Protein AF-A0A8J8JKR9-F1 (afdb_monomer)

Foldseek 3Di:
DLVVPFVFDPWDFPDWDDDPVFWIWTWTDDPFWIKIWIAGPPPRHTPDMDTFTDQVNLQVLVCVVVPQWDWPDWDDDPFWIWTWIDHPFKIWIWTAGRRRPDIDTPDMFTDPVNLLVLLLVVQCVVPVQKDWPDWDDDPFTWTWIDHQFKTWIFTAGGHPRHTPDTDMFTDPVNLVVLVQVVCCVPVVFPDKDWPDWADDPVVQWIWTWIDGDFKIKIFIAGGHPSDTPDIDIAGPDDPCRVVVVVVRVVVRD

Solvent-accessible surface area (backbone atoms only — not comparable to full-atom values): 13614 Å² total; per-residue (Å²): 114,64,61,79,76,31,82,37,47,77,70,37,85,72,49,74,47,78,44,93,91,47,31,37,39,38,36,29,41,30,85,23,23,38,36,39,39,33,25,37,66,88,80,67,46,78,76,48,73,50,54,35,49,28,68,68,42,53,52,50,57,50,40,72,76,39,75,82,47,41,79,77,45,74,47,76,64,97,71,32,32,45,36,32,34,34,51,96,55,37,36,38,33,32,41,30,35,36,49,64,79,50,76,44,80,77,43,66,28,40,28,66,73,57,47,52,52,49,47,42,54,57,41,29,76,75,25,81,69,34,41,72,77,45,78,44,83,75,91,36,32,38,34,35,36,46,32,74,49,32,35,38,38,38,33,21,40,37,64,80,58,49,80,77,46,76,54,59,30,46,29,70,68,39,46,48,54,53,50,49,49,48,40,31,73,78,70,64,40,88,74,61,40,81,77,45,78,44,78,41,79,91,80,43,31,30,25,38,34,32,40,46,94,64,35,37,39,37,34,35,29,32,31,68,77,61,45,75,76,45,75,51,76,31,48,73,69,62,94,60,18,64,59,48,42,54,54,48,51,65,74,56,96

Secondary structure (DSSP, 8-state):
--TTTSS--S-EEEEEEEETTTEEEEEEEETTEEEEEEEETTT--EEEEEEEE-HHHHHHHHHHHSTT-EEEEEEE-SSEEEEEEE-SSEEEEEEEETTS--EEEEEEEE-HHHHHHHHHHHHHHH-TT-EEEEEEESSSEEEEEE-SSEEEEEEE-TTT--EEEEEEEE-HHHHHHHHHHHHHHHH--SS-EEEEEEEETTTTEEEEEEE-SSEEEEEEEETTT--EEEEEEEESSSTTHHHHHHHHHHHT-

pLDDT: mean 93.82, std 4.29, range [71.56, 98.44]

Structure (mmCIF, N/CA/C/O backbone):
data_AF-A0A8J8JKR9-F1
#
_entry.id   AF-A0A8J8JKR9-F1
#
loop_
_atom_site.group_PDB
_atom_site.id
_atom_site.type_symbol
_atom_site.label_atom_id
_atom_site.label_alt_id
_atom_site.label_comp_id
_atom_site.label_asym_id
_atom_site.label_entity_id
_atom_site.label_seq_id
_atom_site.pdbx_PDB_ins_code
_atom_site.Cartn_x
_atom_site.Cartn_y
_atom_site.Cartn_z
_atom_site.occupancy
_atom_site.B_iso_or_equiv
_atom_site.auth_seq_id
_atom_site.auth_comp_id
_atom_site.auth_asym_id
_atom_site.auth_atom_id
_atom_site.pdbx_PDB_model_num
ATOM 1 N N . MET A 1 1 ? -30.584 -9.117 36.746 1.00 71.56 1 MET A N 1
ATOM 2 C CA . MET A 1 1 ? -31.084 -9.369 35.372 1.00 71.56 1 MET A CA 1
ATOM 3 C C . MET A 1 1 ? -30.374 -8.496 34.330 1.00 71.56 1 MET A C 1
ATOM 5 O O . MET A 1 1 ? -30.067 -9.025 33.277 1.00 71.56 1 MET A O 1
ATOM 9 N N . ILE A 1 2 ? -30.043 -7.220 34.607 1.00 77.38 2 ILE A N 1
ATOM 10 C CA . ILE A 1 2 ? -29.254 -6.365 33.685 1.00 77.38 2 ILE A CA 1
ATOM 11 C C . ILE A 1 2 ? -27.787 -6.820 33.590 1.00 77.38 2 ILE A C 1
ATOM 13 O O . ILE A 1 2 ? -27.339 -7.163 32.506 1.00 77.38 2 ILE A O 1
ATOM 17 N N . GLU A 1 3 ? -27.075 -6.951 34.711 1.00 81.56 3 GLU A N 1
ATOM 18 C CA . GLU A 1 3 ? -25.661 -7.396 34.731 1.00 81.56 3 GLU A CA 1
ATOM 19 C C . GLU A 1 3 ? -25.446 -8.821 34.178 1.00 81.56 3 GLU A C 1
ATOM 21 O O . GLU A 1 3 ? -24.341 -9.200 33.826 1.00 81.56 3 GLU A O 1
ATOM 26 N N . ALA A 1 4 ? -26.512 -9.623 34.070 1.00 83.50 4 ALA A N 1
ATOM 27 C CA . ALA A 1 4 ? -26.452 -10.953 33.458 1.00 83.50 4 ALA A CA 1
ATOM 28 C C . ALA A 1 4 ? -26.510 -10.915 31.918 1.00 83.50 4 ALA A C 1
ATOM 30 O O . ALA A 1 4 ? -26.176 -11.899 31.270 1.00 83.50 4 ALA A O 1
ATOM 31 N N . ASN A 1 5 ? -26.981 -9.806 31.339 1.00 84.62 5 ASN A N 1
ATOM 32 C CA . ASN A 1 5 ? -27.241 -9.659 29.903 1.00 84.62 5 ASN A CA 1
ATOM 33 C C . ASN A 1 5 ? -26.358 -8.600 29.229 1.00 84.62 5 ASN A C 1
ATOM 35 O O . ASN A 1 5 ? -26.401 -8.466 28.005 1.00 84.62 5 ASN A O 1
ATOM 39 N N . PHE A 1 6 ? -25.608 -7.828 30.015 1.00 89.00 6 PHE A N 1
ATOM 40 C CA . PHE A 1 6 ? -24.761 -6.734 29.554 1.00 89.00 6 PHE A CA 1
ATOM 41 C C . PHE A 1 6 ? -23.431 -6.768 30.308 1.00 89.00 6 PHE A C 1
ATOM 43 O O . PHE A 1 6 ? -23.431 -7.110 31.491 1.00 89.00 6 PHE A O 1
ATOM 50 N N . PRO A 1 7 ? -22.310 -6.388 29.672 1.00 88.19 7 PRO A N 1
ATOM 51 C CA . PRO A 1 7 ? -20.978 -6.450 30.267 1.00 88.19 7 PRO A CA 1
ATOM 52 C C . PRO A 1 7 ? -20.720 -5.264 31.214 1.00 88.19 7 PRO A C 1
ATOM 54 O O . PRO A 1 7 ? -19.710 -4.578 31.095 1.00 88.19 7 PRO A O 1
ATOM 57 N N . VAL A 1 8 ? -21.645 -5.027 32.146 1.00 89.75 8 VAL A N 1
ATOM 58 C CA . VAL 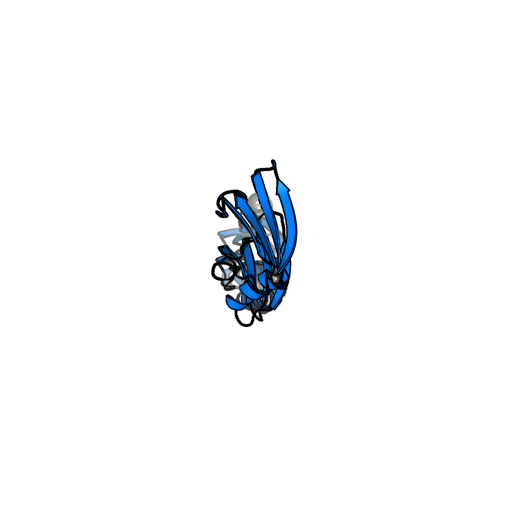A 1 8 ? -21.563 -4.032 33.221 1.00 89.75 8 VAL A CA 1
ATOM 59 C C . VAL A 1 8 ? -21.601 -4.742 34.572 1.00 89.75 8 VAL A C 1
ATOM 61 O O . VAL A 1 8 ? -22.303 -5.741 34.725 1.00 89.75 8 VAL A O 1
ATOM 64 N N . SER A 1 9 ? -20.861 -4.225 35.550 1.00 89.19 9 SER A N 1
ATOM 65 C CA . SER A 1 9 ? -20.751 -4.822 36.882 1.00 89.19 9 SER A CA 1
ATOM 66 C C . SER A 1 9 ? -20.814 -3.779 37.998 1.00 89.19 9 SER A C 1
ATOM 68 O O . SER A 1 9 ? -20.532 -2.592 37.786 1.00 89.19 9 SER A O 1
ATOM 70 N N . GLU A 1 10 ? -21.185 -4.252 39.190 1.00 90.06 10 GLU A N 1
ATOM 71 C CA . GLU A 1 10 ? -21.267 -3.472 40.428 1.00 90.06 10 GLU A CA 1
ATOM 72 C C . GLU A 1 10 ? -22.245 -2.291 40.312 1.00 90.06 10 GLU A C 1
ATOM 74 O O . GLU A 1 10 ? -22.005 -1.200 40.834 1.00 90.06 10 GLU A O 1
ATOM 79 N N . LEU A 1 11 ? -23.363 -2.495 39.605 1.00 90.50 11 LEU A N 1
ATOM 80 C CA . LEU A 1 11 ? -24.387 -1.471 39.439 1.00 90.50 11 LEU A CA 1
ATOM 81 C C . LEU A 1 11 ? -25.059 -1.159 40.780 1.00 90.50 11 LEU A C 1
ATOM 83 O O . LEU A 1 11 ? -25.748 -1.987 41.375 1.00 90.50 11 LEU A O 1
ATOM 87 N N . SER A 1 12 ? -24.919 0.087 41.219 1.00 91.62 12 SER A N 1
ATOM 88 C CA . SER A 1 12 ? -25.577 0.622 42.409 1.00 91.62 12 SER A CA 1
ATOM 89 C C . SER A 1 12 ? -26.505 1.771 42.033 1.00 91.62 12 SER A C 1
ATOM 91 O O . SER A 1 12 ? -26.270 2.484 41.056 1.00 91.62 12 SER A O 1
ATOM 93 N N . MET A 1 13 ? -27.596 1.943 42.781 1.00 91.88 13 MET A N 1
ATOM 94 C CA . MET A 1 13 ? -28.517 3.051 42.540 1.00 91.88 13 MET A CA 1
ATOM 95 C C . MET A 1 13 ? -27.821 4.377 42.839 1.00 91.88 13 MET A C 1
ATOM 97 O O . MET A 1 13 ? -27.451 4.644 43.980 1.00 91.88 13 MET A O 1
ATOM 101 N N . HIS A 1 14 ? -27.683 5.205 41.810 1.00 92.56 14 HIS A N 1
ATOM 102 C CA . HIS A 1 14 ? -27.086 6.529 41.909 1.00 92.56 14 HIS A CA 1
ATOM 103 C C . HIS A 1 14 ? -28.157 7.603 42.098 1.00 92.56 14 HIS A C 1
ATOM 105 O O . HIS A 1 14 ? -28.036 8.474 42.958 1.00 92.56 14 HIS A O 1
ATOM 111 N N . SER A 1 15 ? -29.234 7.521 41.315 1.00 93.06 15 SER A N 1
ATOM 112 C CA . SER A 1 15 ? -30.337 8.475 41.373 1.00 93.06 15 SER A CA 1
ATOM 113 C C . SER A 1 15 ? -31.668 7.804 41.029 1.00 93.06 15 SER A C 1
ATOM 115 O O . SER A 1 15 ? -31.719 6.733 40.417 1.00 93.06 15 SER A O 1
ATOM 117 N N . TYR A 1 16 ? -32.769 8.433 41.434 1.00 92.44 16 TYR A N 1
ATOM 118 C CA . TYR A 1 16 ? -34.104 8.061 40.986 1.00 92.44 16 TYR A CA 1
ATOM 119 C C . TYR A 1 16 ? -34.980 9.304 40.847 1.00 92.44 16 TYR A C 1
ATOM 121 O O . TYR A 1 16 ? -34.790 10.305 41.541 1.00 92.44 16 TYR A O 1
ATOM 129 N N . ARG A 1 17 ? -35.968 9.241 39.953 1.00 93.50 17 ARG A N 1
ATOM 130 C CA . ARG A 1 17 ? -36.985 10.285 39.803 1.00 93.50 17 ARG A CA 1
ATOM 131 C C . ARG A 1 17 ? -38.333 9.702 39.410 1.00 93.50 17 ARG A C 1
ATOM 133 O O . ARG A 1 17 ? -38.407 8.752 38.629 1.00 93.50 17 ARG A O 1
ATOM 140 N N . VAL A 1 18 ? -39.399 10.324 39.900 1.00 90.44 18 VAL A N 1
ATOM 141 C CA . VAL A 1 18 ? -40.764 10.032 39.455 1.00 90.44 18 VAL A CA 1
ATOM 142 C C . VAL A 1 18 ? -41.066 10.871 38.216 1.00 90.44 18 VAL A C 1
ATOM 144 O O . VAL A 1 18 ? -40.833 12.078 38.200 1.00 90.44 18 VAL A O 1
ATOM 147 N N . VAL A 1 19 ? -41.568 10.229 37.166 1.00 90.06 19 VAL A N 1
ATOM 148 C CA . VAL A 1 19 ? -41.915 10.843 35.882 1.00 90.06 19 VAL A CA 1
ATOM 149 C C . VAL A 1 19 ? -43.409 10.636 35.641 1.00 90.06 19 VAL A C 1
ATOM 151 O O . VAL A 1 19 ? -43.920 9.529 35.808 1.00 90.06 19 VAL A O 1
ATOM 154 N N . GLU A 1 20 ? -44.117 11.708 35.277 1.00 87.25 20 GLU A N 1
ATOM 155 C CA . GLU A 1 20 ? -45.562 11.688 34.970 1.00 87.25 20 GLU A CA 1
ATOM 156 C C . GLU A 1 20 ? -46.447 11.114 36.096 1.00 87.25 20 GLU A C 1
ATOM 158 O O . GLU A 1 20 ? -47.534 10.612 35.837 1.00 87.25 20 GLU A O 1
ATOM 163 N N . HIS A 1 21 ? -45.987 11.165 37.355 1.00 85.69 21 HIS A N 1
ATOM 164 C CA . HIS A 1 21 ? -46.671 10.591 38.531 1.00 85.69 21 HIS A CA 1
ATOM 165 C C . HIS A 1 21 ? -47.020 9.095 38.410 1.00 85.69 21 HIS A C 1
ATOM 167 O O . HIS A 1 21 ? -47.797 8.576 39.207 1.00 85.69 21 HIS A O 1
ATOM 173 N N . LYS A 1 22 ? -46.442 8.403 37.423 1.00 89.06 22 LYS A N 1
ATOM 174 C CA . LYS A 1 22 ? -46.751 7.008 37.098 1.00 89.06 22 LYS A CA 1
ATOM 175 C C . LYS A 1 22 ? -45.501 6.149 36.958 1.00 89.06 22 LYS A C 1
ATOM 177 O O . LYS A 1 22 ? -45.544 4.969 37.282 1.00 89.06 22 LYS A O 1
ATOM 182 N N . TYR A 1 23 ? -44.393 6.718 36.493 1.00 91.62 23 TYR A N 1
ATOM 183 C CA . TYR A 1 23 ? -43.183 5.959 36.195 1.00 91.62 23 TYR A CA 1
ATOM 184 C C . TYR A 1 23 ? -42.065 6.292 37.172 1.00 91.62 23 TYR A C 1
ATOM 186 O O . TYR A 1 23 ? -41.836 7.458 37.494 1.00 91.62 23 TYR A O 1
ATOM 194 N N . LEU A 1 24 ? -41.323 5.274 37.588 1.00 92.00 24 LEU A N 1
ATOM 195 C CA . LEU A 1 24 ? -40.078 5.430 38.322 1.00 92.00 24 LEU A CA 1
ATOM 196 C C . LEU A 1 24 ? -38.916 5.251 37.342 1.00 92.00 24 LEU A C 1
ATOM 198 O O . LEU A 1 24 ? -38.772 4.194 36.731 1.00 92.00 24 LEU A O 1
ATOM 202 N N . LYS A 1 25 ? -38.095 6.288 37.168 1.00 92.88 25 LYS A N 1
ATOM 203 C CA . LYS A 1 25 ? -36.845 6.202 36.406 1.00 92.88 25 LYS A CA 1
ATOM 204 C C . LYS A 1 25 ? -35.689 6.089 37.393 1.00 92.88 25 LYS A C 1
ATOM 206 O O . LYS A 1 25 ? -35.523 6.981 38.222 1.00 92.88 25 LYS A O 1
ATOM 211 N N . ILE A 1 26 ? -34.919 5.011 37.298 1.00 93.56 26 ILE A N 1
ATOM 212 C CA . ILE A 1 26 ? -33.772 4.721 38.162 1.00 93.56 26 ILE A CA 1
ATOM 213 C C . ILE A 1 26 ? -32.502 4.796 37.321 1.00 93.56 26 ILE A C 1
ATOM 215 O O . ILE A 1 26 ? -32.435 4.198 36.246 1.00 93.56 26 ILE A O 1
ATOM 219 N N . GLU A 1 27 ? -31.502 5.515 37.816 1.00 94.38 27 GLU A N 1
ATOM 220 C CA . GLU A 1 27 ? -30.161 5.542 37.242 1.00 94.38 27 GLU A CA 1
ATOM 221 C C . GLU A 1 27 ? -29.233 4.719 38.129 1.00 94.38 27 GLU A C 1
ATOM 223 O O . GLU A 1 27 ? -29.065 4.981 39.324 1.00 94.38 27 GLU A O 1
ATOM 228 N N . LEU A 1 28 ? -28.652 3.693 37.525 1.00 94.56 28 LEU A N 1
ATOM 229 C CA . LEU A 1 28 ? -27.682 2.800 38.124 1.00 94.56 28 LEU A CA 1
ATOM 230 C C . LEU A 1 28 ? -26.301 3.147 37.578 1.00 94.56 28 LEU A C 1
ATOM 232 O O . LEU A 1 28 ? -26.138 3.344 36.372 1.00 94.56 28 LEU A O 1
ATOM 236 N N . GLN A 1 29 ? -25.304 3.175 38.451 1.00 94.00 29 GLN A N 1
ATOM 237 C CA . GLN A 1 29 ? -23.917 3.407 38.079 1.00 94.00 29 GLN A CA 1
ATOM 238 C C . GLN A 1 29 ? -23.029 2.351 38.724 1.00 94.00 29 GLN A C 1
ATOM 240 O O . GLN A 1 29 ? -23.183 2.024 39.903 1.00 94.00 29 GLN A O 1
ATOM 245 N N . GLY A 1 30 ? -22.109 1.821 37.930 1.00 92.00 30 GLY A N 1
ATOM 246 C CA . GLY A 1 30 ? -21.092 0.876 38.354 1.00 92.00 30 GLY A CA 1
ATOM 247 C C . GLY A 1 30 ? -19.744 1.236 37.747 1.00 92.00 30 GLY A C 1
ATOM 248 O O . GLY A 1 30 ? -19.588 2.247 37.057 1.00 92.00 30 GLY A O 1
ATOM 249 N N . LYS A 1 31 ? -18.751 0.390 38.004 1.00 90.88 31 LYS A N 1
ATOM 250 C CA . LYS A 1 31 ? -17.383 0.576 37.507 1.00 90.88 31 LYS A CA 1
ATOM 251 C C . LYS A 1 31 ? -17.300 0.484 35.980 1.00 90.88 31 LYS A C 1
ATOM 253 O O . LYS A 1 31 ? -16.564 1.237 35.341 1.00 90.88 31 LYS A O 1
ATOM 258 N N . ASP A 1 32 ? -18.076 -0.427 35.405 1.00 91.38 32 ASP A N 1
ATOM 259 C CA . ASP A 1 32 ? -17.995 -0.781 33.988 1.00 91.38 32 ASP A CA 1
ATOM 260 C C . ASP A 1 32 ? -19.021 -0.049 33.123 1.00 91.38 32 ASP A C 1
ATOM 262 O O . ASP A 1 32 ? -19.062 -0.269 31.917 1.00 91.38 32 ASP A O 1
ATOM 266 N N . GLY A 1 33 ? -19.843 0.827 33.708 1.00 92.69 33 GLY A N 1
ATOM 267 C CA . GLY A 1 33 ? -20.846 1.580 32.967 1.00 92.69 33 GLY A CA 1
ATOM 268 C C . GLY A 1 33 ? -22.011 2.077 33.813 1.00 92.69 33 GLY A C 1
ATOM 269 O O . GLY A 1 33 ? -21.969 2.113 35.044 1.00 92.69 33 GLY A O 1
ATOM 270 N N . ARG A 1 34 ? -23.077 2.464 33.119 1.00 93.94 34 ARG A N 1
ATOM 271 C CA . ARG A 1 34 ? -24.335 2.943 33.687 1.00 93.94 34 ARG A CA 1
ATOM 272 C C . ARG A 1 34 ? -25.522 2.253 33.034 1.00 93.94 34 ARG A C 1
ATOM 274 O O . ARG A 1 34 ? -25.480 1.871 31.867 1.00 93.94 34 ARG A O 1
ATOM 281 N N . ALA A 1 35 ? -26.606 2.138 33.784 1.00 94.00 35 ALA A N 1
ATOM 282 C CA . ALA A 1 35 ? -27.880 1.670 33.269 1.00 94.00 35 ALA A CA 1
ATOM 283 C C . ALA A 1 35 ? -28.997 2.604 33.721 1.00 94.00 35 ALA A C 1
ATOM 285 O O . ALA A 1 35 ? -29.022 3.085 34.848 1.00 94.00 35 ALA A O 1
ATOM 286 N N . THR A 1 36 ? -29.941 2.858 32.835 1.00 93.00 36 THR A N 1
ATOM 287 C CA . THR A 1 36 ? -31.159 3.601 33.123 1.00 93.00 36 THR A CA 1
ATOM 288 C C . THR A 1 36 ? -32.329 2.652 32.975 1.00 93.00 36 THR A C 1
ATOM 290 O O . THR A 1 36 ? -32.460 2.019 31.936 1.00 93.00 36 THR A O 1
ATOM 293 N N . VAL A 1 37 ? -33.189 2.563 33.984 1.00 93.81 37 VAL A N 1
ATOM 294 C CA . VAL A 1 37 ? -34.350 1.664 33.976 1.00 93.81 37 VAL A CA 1
ATOM 295 C C . VAL A 1 37 ? -35.614 2.479 34.205 1.00 93.81 37 VAL A C 1
ATOM 297 O O . VAL A 1 37 ? -35.668 3.297 35.125 1.00 93.81 37 VAL A O 1
ATOM 300 N N . LYS A 1 38 ? -36.634 2.271 33.372 1.00 93.19 38 LYS A N 1
ATOM 301 C CA . LYS A 1 38 ? -37.972 2.844 33.536 1.00 93.19 38 LYS A CA 1
ATOM 302 C C . LYS A 1 38 ? -38.920 1.752 34.012 1.00 93.19 38 LYS A C 1
ATOM 304 O O . LYS A 1 38 ? -39.073 0.730 33.352 1.00 93.19 38 LYS A O 1
ATOM 309 N N . ILE A 1 39 ? -39.567 1.994 35.143 1.00 93.00 39 ILE A N 1
ATOM 310 C CA . ILE A 1 39 ? -40.433 1.041 35.834 1.00 93.00 39 ILE A CA 1
ATOM 311 C C . ILE A 1 39 ? -41.831 1.653 35.969 1.00 93.00 39 ILE A C 1
ATOM 313 O O . ILE A 1 39 ? -41.964 2.856 36.217 1.00 93.00 39 ILE A O 1
ATOM 317 N N . ASP A 1 40 ? -42.877 0.852 35.795 1.00 91.88 40 ASP A N 1
ATOM 318 C CA . ASP A 1 40 ? -44.249 1.238 36.122 1.00 91.88 40 ASP A CA 1
ATOM 319 C C . ASP A 1 40 ? -44.443 1.248 37.646 1.00 91.88 40 ASP A C 1
ATOM 321 O O . ASP A 1 40 ? -44.213 0.253 38.329 1.00 91.88 40 ASP A O 1
ATOM 325 N N . GLY A 1 41 ? -44.846 2.391 38.202 1.00 86.25 41 GLY A N 1
ATOM 326 C CA . GLY A 1 41 ? -44.924 2.589 39.648 1.00 86.25 41 GLY A CA 1
ATOM 327 C C . GLY A 1 41 ? -46.069 1.847 40.340 1.00 86.25 41 GLY A C 1
ATOM 328 O O . GLY A 1 41 ? -46.045 1.737 41.562 1.00 86.25 41 GLY A O 1
ATOM 329 N N . ALA A 1 42 ? -47.064 1.350 39.597 1.00 87.38 42 ALA A N 1
ATOM 330 C CA . ALA A 1 42 ? -48.195 0.616 40.164 1.00 87.38 42 ALA A CA 1
ATOM 331 C C . ALA A 1 42 ? -47.946 -0.898 40.187 1.00 87.38 42 ALA A C 1
ATOM 333 O O . ALA A 1 42 ? -48.332 -1.571 41.140 1.00 87.38 42 ALA A O 1
ATOM 334 N N . THR A 1 43 ? -47.312 -1.426 39.140 1.00 89.06 43 THR A N 1
ATOM 335 C CA . THR A 1 43 ? -47.074 -2.870 38.957 1.00 89.06 43 THR A CA 1
ATOM 336 C C . THR A 1 43 ? -45.664 -3.302 39.351 1.00 89.06 43 THR A C 1
ATOM 338 O O . THR A 1 43 ? -45.465 -4.443 39.758 1.00 89.06 43 THR A O 1
ATOM 341 N N . GLY A 1 44 ? -44.687 -2.393 39.272 1.00 85.44 44 GLY A N 1
ATOM 342 C CA . GLY A 1 44 ? -43.267 -2.715 39.403 1.00 85.44 44 GLY A CA 1
ATOM 343 C C . GLY A 1 44 ? -42.645 -3.284 38.123 1.00 85.44 44 GLY A C 1
ATOM 344 O O . GLY A 1 44 ? -41.475 -3.669 38.147 1.00 85.44 44 GLY A O 1
ATOM 345 N N . ASP A 1 45 ? -43.388 -3.321 37.013 1.00 88.81 45 ASP A N 1
ATOM 346 C CA . ASP A 1 45 ? -42.909 -3.874 35.747 1.00 88.81 45 ASP A CA 1
ATOM 347 C C . ASP A 1 45 ? -41.858 -2.966 35.094 1.00 88.81 45 ASP A C 1
ATOM 349 O O . ASP A 1 45 ? -42.010 -1.742 35.035 1.00 88.81 45 ASP A O 1
ATOM 353 N N . ILE A 1 46 ? -40.788 -3.563 34.559 1.00 89.50 46 ILE A N 1
ATOM 354 C CA . ILE A 1 46 ? -39.786 -2.843 33.763 1.00 89.50 46 ILE A CA 1
ATOM 355 C C . ILE A 1 46 ? -40.382 -2.566 32.383 1.00 89.50 46 ILE A C 1
ATOM 357 O O . ILE A 1 46 ? -40.659 -3.488 31.621 1.00 89.50 46 ILE A O 1
ATOM 361 N N . LEU A 1 47 ? -40.550 -1.287 32.062 1.00 90.31 47 LEU A N 1
ATOM 362 C CA . LEU A 1 47 ? -41.097 -0.830 30.787 1.00 90.31 47 LEU A CA 1
ATOM 363 C C . LEU A 1 47 ? -40.014 -0.639 29.730 1.00 90.31 47 LEU A C 1
ATOM 365 O O . LEU A 1 47 ? -40.256 -0.884 28.554 1.00 90.31 47 LEU A O 1
ATOM 369 N N . ASP A 1 48 ? -38.850 -0.144 30.148 1.00 89.88 48 ASP A N 1
ATOM 370 C CA . ASP A 1 48 ? -37.739 0.165 29.255 1.00 89.88 48 ASP A CA 1
ATOM 371 C C . ASP A 1 48 ? -36.420 0.180 30.034 1.00 89.88 48 ASP A C 1
ATOM 373 O O . ASP A 1 48 ? -36.399 0.442 31.244 1.00 89.88 48 ASP A O 1
ATOM 377 N N . TYR A 1 49 ? -35.313 -0.077 29.347 1.00 91.00 49 TYR A N 1
ATOM 378 C CA . TYR A 1 49 ? -33.980 0.065 29.910 1.00 91.00 49 TYR A CA 1
ATOM 379 C C . TYR A 1 49 ? -32.967 0.486 28.841 1.00 91.00 49 TYR A C 1
ATOM 381 O O . TYR A 1 49 ? -33.042 0.093 27.682 1.00 91.00 49 TYR A O 1
ATOM 389 N N . TYR A 1 50 ? -31.961 1.243 29.262 1.00 91.94 50 TYR A N 1
ATOM 390 C CA . TYR A 1 50 ? -30.831 1.655 28.439 1.00 91.94 50 TYR A CA 1
ATOM 391 C C . TYR A 1 50 ? -29.537 1.357 29.190 1.00 91.94 50 TYR A C 1
ATOM 393 O O . TYR A 1 50 ? -29.433 1.683 30.373 1.00 91.94 50 TYR A O 1
ATOM 401 N N . VAL A 1 51 ? -28.565 0.731 28.529 1.00 93.19 51 VAL A N 1
ATOM 402 C CA . VAL A 1 51 ? -27.273 0.369 29.126 1.00 93.19 51 VAL A CA 1
ATOM 403 C C . VAL A 1 51 ? -26.157 0.993 28.308 1.00 93.19 51 VAL A C 1
ATOM 405 O O . VAL A 1 51 ? -26.153 0.896 27.085 1.00 93.19 51 VAL A O 1
ATOM 408 N N . GLU A 1 52 ? -25.206 1.605 29.001 1.00 94.31 52 GLU A N 1
ATOM 409 C CA . GLU A 1 52 ? -24.002 2.173 28.413 1.00 94.31 52 GLU A CA 1
ATOM 410 C C . GLU A 1 52 ? -22.779 1.720 29.212 1.00 94.31 52 GLU A C 1
ATOM 412 O O . GLU A 1 52 ? -22.657 2.022 30.400 1.00 94.31 52 GLU A O 1
ATOM 417 N N . ILE A 1 53 ? -21.876 0.992 28.563 1.00 95.62 53 ILE A N 1
ATOM 418 C CA . ILE A 1 53 ? -20.587 0.589 29.124 1.00 95.62 53 ILE A CA 1
ATOM 419 C C . ILE A 1 53 ? -19.650 1.795 29.219 1.00 95.62 53 ILE A C 1
ATOM 421 O O . ILE A 1 53 ? -19.825 2.791 28.531 1.00 95.62 53 ILE A O 1
ATOM 425 N N . SER A 1 54 ? -18.628 1.726 30.062 1.00 94.00 54 SER A N 1
ATOM 426 C CA . SER A 1 54 ? -17.578 2.740 30.109 1.00 94.00 54 SER A CA 1
ATOM 427 C C . SER A 1 54 ? -16.592 2.571 28.947 1.00 94.00 54 SER A C 1
ATOM 429 O O . SER A 1 54 ? -16.413 1.473 28.423 1.00 94.00 54 SER A O 1
ATOM 431 N N . GLU A 1 55 ? -15.876 3.639 28.581 1.00 94.75 55 GLU A N 1
ATOM 432 C CA . GLU A 1 55 ? -14.780 3.569 27.594 1.00 94.75 55 GLU A CA 1
ATOM 433 C C . GLU A 1 55 ? -13.710 2.548 27.992 1.00 94.75 55 GLU A C 1
ATOM 435 O O . GLU A 1 55 ? -13.180 1.814 27.159 1.00 94.75 55 GLU A O 1
ATOM 440 N N . LYS A 1 56 ? -13.427 2.456 29.295 1.00 94.56 56 LYS A N 1
ATOM 441 C CA . LYS A 1 56 ? -12.509 1.455 29.828 1.00 94.56 56 LYS A CA 1
ATOM 442 C C . LYS A 1 56 ? -13.008 0.042 29.526 1.00 94.56 56 LYS A C 1
ATOM 444 O O . LYS A 1 56 ? -12.242 -0.773 29.017 1.00 94.56 56 LYS A O 1
ATOM 449 N N . ARG A 1 57 ? -14.287 -0.235 29.800 1.00 95.25 57 ARG A N 1
ATOM 450 C CA . ARG A 1 57 ? -14.883 -1.547 29.536 1.00 95.25 57 ARG A CA 1
ATOM 451 C C . ARG A 1 57 ? -14.952 -1.848 28.038 1.00 95.25 57 ARG A C 1
ATOM 453 O O . ARG A 1 57 ? -14.711 -2.983 27.646 1.00 95.25 57 ARG A O 1
ATOM 460 N N . ALA A 1 58 ? -15.201 -0.838 27.203 1.00 95.50 58 ALA A N 1
ATOM 461 C CA . ALA A 1 58 ? -15.136 -0.967 25.749 1.00 95.50 58 ALA A CA 1
ATOM 462 C C . ALA A 1 58 ? -13.755 -1.453 25.280 1.00 95.50 58 ALA A C 1
ATOM 464 O O . ALA A 1 58 ? -13.664 -2.403 24.505 1.00 95.50 58 ALA A O 1
ATOM 465 N N . GLY A 1 59 ? -12.679 -0.855 25.802 1.00 95.81 59 GLY A N 1
ATOM 466 C CA . GLY A 1 59 ? -11.312 -1.299 25.526 1.00 95.81 59 GLY A CA 1
ATOM 467 C C . GLY A 1 59 ? -11.043 -2.732 25.994 1.00 95.81 59 GLY A C 1
ATOM 468 O O . GLY A 1 59 ? -10.466 -3.521 25.251 1.00 95.81 59 GLY A O 1
ATOM 469 N N . GLU A 1 60 ? -11.498 -3.098 27.195 1.00 95.25 60 GLU A N 1
ATOM 470 C CA . GLU A 1 60 ? -11.350 -4.462 27.725 1.00 95.25 60 GLU A CA 1
ATOM 471 C C . GLU A 1 60 ? -12.043 -5.509 26.841 1.00 95.25 60 GLU A C 1
ATOM 473 O O . GLU A 1 60 ? -11.416 -6.503 26.484 1.00 95.25 60 GLU A O 1
ATOM 478 N N . LEU A 1 61 ? -13.286 -5.262 26.413 1.00 95.38 61 LEU A N 1
ATOM 479 C CA . LEU A 1 61 ? -14.029 -6.160 25.517 1.00 95.38 61 LEU A CA 1
ATOM 480 C C . LEU A 1 61 ? -13.321 -6.362 24.170 1.00 95.38 61 LEU A C 1
ATOM 482 O O . LEU A 1 61 ? -13.337 -7.457 23.607 1.00 95.38 61 LEU A O 1
ATOM 486 N N . VAL A 1 62 ? -12.666 -5.321 23.650 1.00 95.75 62 VAL A N 1
ATOM 487 C CA . VAL A 1 62 ? -11.854 -5.445 22.435 1.00 95.75 62 VAL A CA 1
ATOM 488 C C . VAL A 1 62 ? -10.617 -6.303 22.698 1.00 95.75 62 VAL A C 1
ATOM 490 O O . VAL A 1 62 ? -10.339 -7.208 21.916 1.00 95.75 62 VAL A O 1
ATOM 493 N N . LEU A 1 63 ? -9.911 -6.112 23.813 1.00 96.00 63 LEU A N 1
ATOM 494 C CA . LEU A 1 63 ? -8.756 -6.949 24.163 1.00 96.00 63 LEU A CA 1
ATOM 495 C C . LEU A 1 63 ? -9.123 -8.417 24.431 1.00 96.00 63 LEU A C 1
ATOM 497 O O . LEU A 1 63 ? -8.312 -9.300 24.158 1.00 96.00 63 LEU A O 1
ATOM 501 N N . GLU A 1 64 ? -10.337 -8.694 24.916 1.00 95.00 64 GLU A N 1
ATOM 502 C CA . GLU A 1 64 ? -10.864 -10.059 25.049 1.00 95.00 64 GLU A CA 1
ATOM 503 C C . GLU A 1 64 ? -10.963 -10.755 23.673 1.00 95.00 64 GLU A C 1
ATOM 505 O O . GLU A 1 64 ? -10.619 -11.933 23.551 1.00 95.00 64 GLU A O 1
ATOM 510 N N . LYS A 1 65 ? -11.370 -10.029 22.618 1.00 94.69 65 LYS A N 1
ATOM 511 C CA . LYS A 1 65 ? -11.433 -10.548 21.237 1.00 94.69 65 LYS A CA 1
ATOM 512 C C . LYS A 1 65 ? -10.076 -10.552 20.524 1.00 94.69 65 LYS A C 1
ATOM 514 O O . LYS A 1 65 ? -9.847 -11.409 19.669 1.00 94.69 65 LYS A O 1
ATOM 519 N N . TYR A 1 66 ? -9.182 -9.630 20.875 1.00 94.62 66 TYR A N 1
ATOM 520 C CA . TYR A 1 66 ? -7.853 -9.480 20.273 1.00 94.62 66 TYR A CA 1
ATOM 521 C C . TYR A 1 66 ? -6.730 -9.663 21.310 1.00 94.62 66 TYR A C 1
ATOM 523 O O . TYR A 1 66 ? -6.064 -8.692 21.686 1.00 94.62 66 TYR A O 1
ATOM 531 N N . PRO A 1 67 ? -6.476 -10.902 21.779 1.00 93.88 67 PRO A N 1
ATOM 532 C CA . PRO A 1 67 ? -5.410 -11.162 22.739 1.00 93.88 67 PRO A CA 1
ATOM 533 C C . PRO A 1 67 ? -4.040 -10.724 22.210 1.00 93.88 67 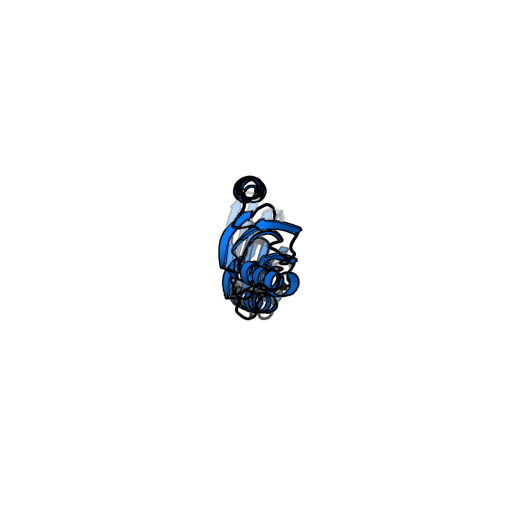PRO A C 1
ATOM 535 O O . PRO A 1 67 ? -3.686 -11.007 21.068 1.00 93.88 67 PRO A O 1
ATOM 538 N N . GLY A 1 68 ? -3.250 -10.061 23.056 1.00 94.12 68 GLY A N 1
ATOM 539 C CA . GLY A 1 68 ? -1.904 -9.583 22.711 1.00 94.12 68 GLY A CA 1
ATOM 540 C C . GLY A 1 68 ? -1.859 -8.187 22.081 1.00 94.12 68 GLY A C 1
ATOM 541 O O . GLY A 1 68 ? -0.783 -7.591 22.016 1.00 94.12 68 GLY A O 1
ATOM 542 N N . PHE A 1 69 ? -3.009 -7.631 21.697 1.00 96.88 69 PHE A N 1
ATOM 543 C CA . PHE A 1 69 ? -3.107 -6.248 21.246 1.00 96.88 69 PHE A CA 1
ATOM 544 C C . PHE A 1 69 ? -3.032 -5.280 22.434 1.00 96.88 69 PHE A C 1
ATOM 546 O O . PHE A 1 69 ? -3.245 -5.639 23.594 1.00 96.88 69 PHE A O 1
ATOM 553 N N . LYS A 1 70 ? -2.728 -4.020 22.138 1.00 96.88 70 LYS A N 1
ATOM 554 C CA . LYS A 1 70 ? -2.764 -2.896 23.073 1.00 96.88 70 LYS A CA 1
ATOM 555 C C . LYS A 1 70 ? -3.697 -1.835 22.522 1.00 96.88 70 LYS A C 1
ATOM 557 O O . LYS A 1 70 ? -3.588 -1.472 21.356 1.00 96.88 70 LYS A O 1
ATOM 562 N N . ILE A 1 71 ? -4.581 -1.320 23.368 1.00 97.25 71 ILE A N 1
ATOM 563 C CA . ILE A 1 71 ? -5.458 -0.210 22.996 1.00 97.25 71 ILE A CA 1
ATOM 564 C C . ILE A 1 71 ? -4.619 1.053 22.807 1.00 97.25 71 ILE A C 1
ATOM 566 O O . ILE A 1 71 ? -3.874 1.446 23.706 1.00 97.25 71 ILE A O 1
ATOM 570 N N . THR A 1 72 ? -4.748 1.679 21.643 1.00 96.12 72 THR A N 1
ATOM 571 C CA . THR A 1 72 ? -4.098 2.951 21.308 1.00 96.12 72 THR A CA 1
ATOM 572 C C . THR A 1 72 ? -5.068 4.120 21.416 1.00 96.12 72 THR A C 1
ATOM 574 O O . THR A 1 72 ? -4.650 5.221 21.771 1.00 96.12 72 THR A O 1
ATOM 577 N N . SER A 1 73 ? -6.360 3.886 21.169 1.00 96.62 73 SER A N 1
ATOM 578 C CA . SER A 1 73 ? -7.403 4.904 21.282 1.00 96.62 73 SER A CA 1
ATOM 579 C C . SER A 1 73 ? -8.765 4.283 21.587 1.00 96.62 73 SER A C 1
ATOM 581 O O . SER A 1 73 ? -9.099 3.210 21.084 1.00 96.62 73 SER A O 1
ATOM 583 N N . VAL A 1 74 ? -9.568 4.978 22.392 1.00 96.56 74 VAL A N 1
ATOM 584 C CA . VAL A 1 74 ? -11.000 4.712 22.572 1.00 96.56 74 VAL A CA 1
ATOM 585 C C . VAL A 1 74 ? -11.714 6.045 22.440 1.00 96.56 74 VAL A C 1
ATOM 587 O O . VAL A 1 74 ? -11.409 6.981 23.173 1.00 96.56 74 VAL A O 1
ATOM 590 N N . MET A 1 75 ? -12.654 6.139 21.507 1.00 95.00 75 MET A N 1
ATOM 591 C CA . MET A 1 75 ? -13.474 7.329 21.304 1.00 95.00 75 MET A CA 1
ATOM 592 C C . MET A 1 75 ? -14.945 6.934 21.322 1.00 95.00 75 MET A C 1
ATOM 594 O O . MET A 1 75 ? -15.377 6.131 20.498 1.00 95.00 75 MET A O 1
ATOM 598 N N . GLY A 1 76 ? -15.718 7.486 22.253 1.00 91.44 76 GLY A N 1
ATOM 599 C CA . GLY A 1 76 ? -17.172 7.335 22.272 1.00 91.44 76 GLY A CA 1
ATOM 600 C C . GLY A 1 76 ? -17.880 8.462 21.522 1.00 91.44 76 GLY A C 1
ATOM 601 O O . GLY A 1 76 ? -17.514 9.627 21.665 1.00 91.44 76 GLY A O 1
ATOM 602 N N . ASN A 1 77 ? -18.927 8.130 20.769 1.00 90.19 77 ASN A N 1
ATOM 603 C CA . ASN A 1 77 ? -19.954 9.087 20.343 1.00 90.19 77 ASN A CA 1
ATOM 604 C C . ASN A 1 77 ? -21.285 8.769 21.060 1.00 90.19 77 ASN A C 1
ATOM 606 O O . ASN A 1 77 ? -21.257 8.160 22.131 1.00 90.19 77 ASN A O 1
ATOM 610 N N . GLU A 1 78 ? -22.432 9.224 20.547 1.00 85.31 78 GLU A N 1
ATOM 611 C CA . GLU A 1 78 ? -23.739 8.947 21.170 1.00 85.31 78 GLU A CA 1
ATOM 612 C C . GLU A 1 78 ? -24.156 7.471 21.039 1.00 85.31 78 GLU A C 1
ATOM 614 O O . GLU A 1 78 ? -24.689 6.907 21.993 1.00 85.31 78 GLU A O 1
ATOM 619 N N . ASP A 1 79 ? -23.835 6.823 19.917 1.00 88.56 79 ASP A N 1
ATOM 620 C CA . ASP A 1 79 ? -24.371 5.506 19.547 1.00 88.56 79 ASP A CA 1
ATOM 621 C C . ASP A 1 79 ? -23.388 4.346 19.789 1.00 88.56 79 ASP A C 1
ATOM 623 O O . ASP A 1 79 ? -23.789 3.190 19.963 1.00 88.56 79 ASP A O 1
ATOM 627 N N . GLU A 1 80 ? -22.084 4.625 19.822 1.00 95.56 80 GLU A N 1
ATOM 628 C CA . GLU A 1 80 ? -21.040 3.599 19.816 1.00 95.56 80 GLU A CA 1
ATOM 629 C C . GLU A 1 80 ? -19.678 4.091 20.333 1.00 95.56 80 GLU A C 1
ATOM 631 O O . GLU A 1 80 ? -19.447 5.276 20.590 1.00 95.56 80 GLU A O 1
ATOM 636 N N . TYR A 1 81 ? -18.758 3.140 20.462 1.00 96.00 81 TYR A N 1
ATOM 637 C CA . TYR A 1 81 ? -17.333 3.333 20.673 1.00 96.00 81 TYR A CA 1
ATOM 638 C C . TYR A 1 81 ? -16.558 2.932 19.419 1.00 96.00 81 TYR A C 1
ATOM 640 O O . TYR A 1 81 ? -16.772 1.856 18.863 1.00 96.00 81 TYR A O 1
ATOM 648 N N . ALA A 1 82 ? -15.610 3.769 19.013 1.00 96.94 82 ALA A N 1
ATOM 649 C CA . ALA A 1 82 ? -14.548 3.418 18.086 1.00 96.94 82 ALA A CA 1
ATOM 650 C C . ALA A 1 82 ? -13.279 3.125 18.893 1.00 96.94 82 ALA A C 1
ATOM 652 O O . ALA A 1 82 ? -12.750 4.005 19.575 1.00 96.94 82 ALA A O 1
ATOM 653 N N . VAL A 1 83 ? -12.806 1.886 18.821 1.00 97.44 83 VAL A N 1
ATOM 654 C CA . VAL A 1 83 ? -11.616 1.410 19.527 1.00 97.44 83 VAL A CA 1
ATOM 655 C C . VAL A 1 83 ? -10.536 1.081 18.508 1.00 97.44 83 VAL A C 1
ATOM 657 O O . VAL A 1 83 ? -10.771 0.320 17.571 1.00 97.44 83 VAL A O 1
ATOM 660 N N . GLU A 1 84 ? -9.350 1.644 18.700 1.00 97.12 84 GLU A N 1
ATOM 661 C CA . GLU A 1 84 ? -8.158 1.329 17.916 1.00 97.12 84 GLU A CA 1
ATOM 662 C C . GLU A 1 84 ? -7.186 0.537 18.793 1.00 97.12 84 GLU A C 1
ATOM 664 O O . GLU A 1 84 ? -6.950 0.876 19.961 1.00 97.12 84 GLU A O 1
ATOM 669 N N . ALA A 1 85 ? -6.660 -0.556 18.244 1.00 97.19 85 ALA A N 1
ATOM 670 C CA . ALA A 1 85 ? -5.752 -1.449 18.945 1.00 97.19 85 ALA A CA 1
ATOM 671 C C . ALA A 1 85 ? -4.632 -1.932 18.020 1.00 97.19 85 ALA A C 1
ATOM 673 O O . ALA A 1 85 ? -4.851 -2.155 16.832 1.00 97.19 85 ALA A O 1
ATOM 674 N N . GLU A 1 86 ? -3.439 -2.138 18.571 1.00 97.00 86 GLU A N 1
ATOM 675 C CA . GLU A 1 86 ? -2.259 -2.563 17.811 1.00 97.00 86 GLU A CA 1
ATOM 676 C C . GLU A 1 86 ? -1.491 -3.686 18.507 1.00 97.00 86 GLU A C 1
ATOM 678 O O . GLU A 1 86 ? -1.385 -3.702 19.735 1.00 97.00 86 GLU A O 1
ATOM 683 N N . ASP A 1 87 ? -0.893 -4.585 17.726 1.00 95.81 87 ASP A N 1
ATOM 684 C CA . ASP A 1 87 ? 0.099 -5.556 18.199 1.00 95.81 87 ASP A CA 1
ATOM 685 C C . ASP A 1 87 ? 1.486 -5.297 17.570 1.00 95.81 87 ASP A C 1
ATOM 687 O O . ASP A 1 87 ? 1.861 -4.159 17.277 1.00 95.81 87 ASP A O 1
ATOM 691 N N . GLU A 1 88 ? 2.327 -6.316 17.414 1.00 93.75 88 GLU A N 1
ATOM 692 C CA . GLU A 1 88 ? 3.624 -6.158 16.744 1.00 93.75 88 GLU A CA 1
ATOM 693 C C . GLU A 1 88 ? 3.499 -5.978 15.223 1.00 93.75 88 GLU A C 1
ATOM 695 O O . GLU A 1 88 ? 4.379 -5.395 14.591 1.00 93.75 88 GLU A O 1
ATOM 700 N N . THR A 1 89 ? 2.399 -6.441 14.636 1.00 95.31 89 THR A N 1
ATOM 701 C CA . THR A 1 89 ? 2.237 -6.651 13.196 1.00 95.31 89 THR A CA 1
ATOM 702 C C . THR A 1 89 ? 1.087 -5.866 12.583 1.00 95.31 89 THR A C 1
ATOM 704 O O . THR A 1 89 ? 1.228 -5.389 11.461 1.00 95.31 89 THR A O 1
ATOM 707 N N . HIS A 1 90 ? -0.018 -5.683 13.300 1.00 97.12 90 HIS A N 1
ATOM 708 C CA . HIS A 1 90 ? -1.266 -5.126 12.804 1.00 97.12 90 HIS A CA 1
ATOM 709 C C . HIS A 1 90 ? -1.802 -4.004 13.694 1.00 97.12 90 HIS A C 1
ATOM 711 O O . HIS A 1 90 ? -1.561 -3.951 14.900 1.00 97.12 90 HIS A O 1
ATOM 717 N N . SER A 1 91 ? -2.571 -3.128 13.060 1.00 96.50 91 SER A N 1
ATOM 718 C CA . SER A 1 91 ? -3.497 -2.188 13.673 1.00 96.50 91 SER A CA 1
ATOM 719 C C . SER A 1 91 ? -4.914 -2.576 13.261 1.00 96.50 91 SER A C 1
ATOM 721 O O . SER A 1 91 ? -5.157 -2.922 12.099 1.00 96.50 91 SER A O 1
ATOM 723 N N . VAL A 1 92 ? -5.839 -2.570 14.217 1.00 96.81 92 VAL A N 1
ATOM 724 C CA . VAL A 1 92 ? -7.258 -2.853 13.998 1.00 96.81 92 VAL A CA 1
ATOM 725 C C . VAL A 1 92 ? -8.111 -1.712 14.521 1.00 96.81 92 VAL A C 1
ATOM 727 O O . VAL A 1 92 ? -7.823 -1.123 15.566 1.00 96.81 92 VAL A O 1
ATOM 730 N N . LYS A 1 93 ? -9.204 -1.443 13.809 1.00 96.25 93 LYS A N 1
ATOM 731 C CA . LYS A 1 93 ? -10.262 -0.539 14.244 1.00 96.25 93 LYS A CA 1
ATOM 732 C C . LYS A 1 93 ? -11.547 -1.320 14.421 1.00 96.25 93 LYS A C 1
ATOM 734 O O . LYS A 1 93 ? -12.004 -2.022 13.517 1.00 96.25 93 LYS A O 1
ATOM 739 N N . VAL A 1 94 ? -12.138 -1.169 15.593 1.00 97.44 94 VAL A N 1
ATOM 740 C CA . VAL A 1 94 ? -13.316 -1.910 16.020 1.00 97.44 94 VAL A CA 1
ATOM 741 C C . VAL A 1 94 ? -14.403 -0.924 16.422 1.00 97.44 94 VAL A C 1
ATOM 743 O O . VAL A 1 94 ? -14.148 0.001 17.193 1.00 97.44 94 VAL A O 1
ATOM 746 N N . ARG A 1 95 ? -15.618 -1.119 15.908 1.00 97.06 95 ARG A N 1
ATOM 747 C CA . ARG A 1 95 ? -16.821 -0.428 16.385 1.00 97.06 95 ARG A CA 1
ATOM 748 C C . ARG A 1 95 ? -17.525 -1.312 17.401 1.00 97.06 95 ARG A C 1
ATOM 750 O O . ARG A 1 95 ? -17.686 -2.510 17.173 1.00 97.06 95 ARG A O 1
ATOM 757 N N . LEU A 1 96 ? -17.919 -0.723 18.522 1.00 96.19 96 LEU A N 1
ATOM 758 C CA . LEU A 1 96 ? -18.584 -1.407 19.623 1.00 96.19 96 LEU A CA 1
ATOM 759 C C . LEU A 1 96 ? -19.826 -0.620 20.049 1.00 96.19 96 LEU A C 1
ATOM 761 O O . LEU A 1 96 ? -19.723 0.568 20.343 1.00 96.19 96 LEU A O 1
ATOM 765 N N . SER A 1 97 ? -20.993 -1.257 20.121 1.00 95.44 97 SER A N 1
ATOM 766 C CA . SER A 1 97 ? -22.215 -0.598 20.607 1.00 95.44 97 SER A CA 1
ATOM 767 C C . SER A 1 97 ? -22.086 -0.151 22.068 1.00 95.44 97 SER A C 1
ATOM 769 O O . SER A 1 97 ? -21.364 -0.765 22.858 1.00 95.44 97 SER A O 1
ATOM 771 N N . LYS A 1 98 ? -22.827 0.894 22.469 1.00 93.81 98 LYS A N 1
ATOM 772 C CA . LYS A 1 98 ? -22.829 1.373 23.867 1.00 93.81 98 LYS A CA 1
ATOM 773 C C . LYS A 1 98 ? -23.225 0.311 24.882 1.00 93.81 98 LYS A C 1
ATOM 775 O O . LYS A 1 98 ? -22.743 0.344 26.004 1.00 93.81 98 LYS A O 1
ATOM 780 N N . ASP A 1 99 ? -24.058 -0.645 24.504 1.00 92.75 99 ASP A N 1
ATOM 781 C CA . ASP A 1 99 ? -24.460 -1.740 25.384 1.00 92.75 99 ASP A CA 1
ATOM 782 C C . ASP A 1 99 ? -23.454 -2.911 25.408 1.00 92.75 99 ASP A C 1
ATOM 784 O O . ASP A 1 99 ? -23.656 -3.887 26.130 1.00 92.75 99 ASP A O 1
ATOM 788 N N . GLY A 1 100 ? -22.368 -2.820 24.632 1.00 90.12 100 GLY A N 1
ATOM 789 C CA . GLY A 1 100 ? -21.284 -3.798 24.567 1.00 90.12 100 GLY A CA 1
ATOM 790 C C . GLY A 1 100 ? -21.620 -5.099 23.836 1.00 90.12 100 GLY A C 1
ATOM 791 O O . GLY A 1 100 ? -20.850 -6.051 23.936 1.00 90.12 100 GLY A O 1
ATOM 792 N N . LYS A 1 101 ? -22.756 -5.177 23.128 1.00 89.56 101 LYS A N 1
ATOM 793 C CA . LYS A 1 101 ? -23.213 -6.414 22.469 1.00 89.56 101 LYS A CA 1
ATOM 794 C C . LYS A 1 101 ? -22.732 -6.587 21.036 1.00 89.56 101 LYS A C 1
ATOM 796 O O . LYS A 1 101 ? -22.483 -7.715 20.616 1.00 89.56 101 LYS A O 1
ATOM 801 N N . LEU A 1 102 ? -22.659 -5.504 20.270 1.00 88.88 102 LEU A N 1
ATOM 802 C CA . LEU A 1 102 ? -22.261 -5.545 18.867 1.00 88.88 102 LEU A CA 1
ATOM 803 C C . LEU A 1 102 ? -20.825 -5.080 18.748 1.00 88.88 102 LEU A C 1
ATOM 805 O O . LEU A 1 102 ? -20.532 -3.936 19.070 1.00 88.88 102 LEU A O 1
ATOM 809 N N . LEU A 1 103 ? -19.957 -5.967 18.269 1.00 92.81 103 LEU A N 1
ATOM 810 C CA . LEU A 1 103 ? -18.544 -5.695 18.053 1.00 92.81 103 LEU A CA 1
ATOM 811 C C . LEU A 1 103 ? -18.180 -6.051 16.608 1.00 92.81 103 LEU A C 1
ATOM 813 O O . LEU A 1 103 ? -18.154 -7.226 16.233 1.00 92.81 103 LEU A O 1
ATOM 817 N N . GLU A 1 104 ? -17.842 -5.039 15.817 1.00 95.44 104 GLU A N 1
ATOM 818 C CA . GLU A 1 104 ? -17.519 -5.159 14.395 1.00 95.44 104 GLU A CA 1
ATOM 819 C C . GLU A 1 104 ? -16.088 -4.680 14.120 1.00 95.44 104 GLU A C 1
ATOM 821 O O . GLU A 1 104 ? -15.715 -3.565 14.477 1.00 95.44 104 GLU A O 1
ATOM 826 N N . GLU A 1 105 ? -15.272 -5.522 13.478 1.00 96.06 105 GLU A N 1
ATOM 827 C CA . GLU A 1 105 ? -13.977 -5.089 12.939 1.00 96.06 105 GLU A CA 1
ATOM 828 C C . GLU A 1 105 ? -14.243 -4.332 11.642 1.00 96.06 105 GLU A C 1
ATOM 830 O O . GLU A 1 105 ? -14.694 -4.929 10.668 1.00 96.06 105 GLU A O 1
ATOM 835 N N . VAL A 1 106 ? -13.984 -3.028 11.639 1.00 95.12 106 VAL A N 1
ATOM 836 C CA . VAL A 1 106 ? -14.205 -2.187 10.455 1.00 95.12 106 VAL A CA 1
ATOM 837 C C . VAL A 1 106 ? -12.932 -1.936 9.669 1.00 95.12 106 VAL A C 1
ATOM 839 O O . VAL A 1 106 ? -13.002 -1.538 8.509 1.00 95.12 106 VAL A O 1
ATOM 842 N N . ASP A 1 107 ? -11.775 -2.146 10.294 1.00 94.62 107 ASP A N 1
ATOM 843 C CA . ASP A 1 107 ? -10.491 -1.940 9.648 1.00 94.62 107 ASP A CA 1
ATOM 844 C C . ASP A 1 107 ? -9.413 -2.854 10.228 1.00 94.62 107 ASP A C 1
ATOM 846 O O . ASP A 1 107 ? -9.330 -3.044 11.443 1.00 94.62 107 ASP A O 1
ATOM 850 N N . ARG A 1 108 ? -8.553 -3.367 9.347 1.00 95.69 108 ARG A N 1
ATOM 851 C CA . ARG A 1 108 ? -7.317 -4.069 9.695 1.00 95.69 108 ARG A CA 1
ATOM 852 C C . ARG A 1 108 ? -6.235 -3.702 8.695 1.00 95.69 108 ARG A C 1
ATOM 854 O O . ARG A 1 108 ? -6.436 -3.791 7.484 1.00 95.69 108 ARG A O 1
ATOM 861 N N . ALA A 1 109 ? -5.073 -3.313 9.190 1.00 97.31 109 ALA A N 1
ATOM 862 C CA . ALA A 1 109 ? -3.896 -3.078 8.369 1.00 97.31 109 ALA A CA 1
ATOM 863 C C . ALA A 1 109 ? -2.636 -3.544 9.089 1.00 97.31 109 ALA A C 1
ATOM 865 O O . ALA A 1 109 ? -2.603 -3.615 10.314 1.00 97.31 109 ALA A O 1
ATOM 866 N N . LEU A 1 110 ? -1.585 -3.823 8.326 1.00 97.38 110 LEU A N 1
ATOM 867 C CA . LEU A 1 110 ? -0.234 -3.926 8.856 1.00 97.38 110 LEU A CA 1
ATOM 868 C C . LEU A 1 110 ? 0.134 -2.643 9.598 1.00 97.38 110 LEU A C 1
ATOM 870 O O . LEU A 1 110 ? -0.301 -1.548 9.245 1.00 97.38 110 LEU A O 1
ATOM 874 N N . ARG A 1 111 ? 0.990 -2.750 10.606 1.00 95.81 111 ARG A N 1
ATOM 875 C CA . ARG A 1 111 ? 1.609 -1.566 11.194 1.00 95.81 111 ARG A CA 1
ATOM 876 C C . ARG A 1 111 ? 2.540 -0.933 10.182 1.00 95.81 111 ARG A C 1
ATOM 878 O O . ARG A 1 111 ? 3.237 -1.622 9.438 1.00 95.81 111 ARG A O 1
ATOM 885 N N . ARG A 1 112 ? 2.587 0.397 10.208 1.00 94.12 112 ARG A N 1
ATOM 886 C CA . ARG A 1 112 ? 3.380 1.193 9.270 1.00 94.12 112 ARG A CA 1
ATOM 887 C C . ARG A 1 112 ? 4.839 0.740 9.196 1.00 94.12 112 ARG A C 1
ATOM 889 O O . ARG A 1 112 ? 5.349 0.564 8.101 1.00 94.12 112 ARG A O 1
ATOM 896 N N . SER A 1 113 ? 5.477 0.475 10.334 1.00 94.62 113 SER A N 1
ATOM 897 C CA . SER A 1 113 ? 6.872 0.014 10.383 1.00 94.62 113 SER A CA 1
ATOM 898 C C . SER A 1 113 ? 7.092 -1.326 9.671 1.00 94.62 113 SER A C 1
ATOM 900 O O . SER A 1 113 ? 8.112 -1.526 9.014 1.00 94.62 113 SER A O 1
ATOM 902 N N . LEU A 1 114 ? 6.137 -2.253 9.782 1.00 96.31 114 LEU A N 1
ATOM 903 C CA . LEU A 1 114 ? 6.196 -3.534 9.087 1.00 96.31 114 LEU A CA 1
ATOM 904 C C . LEU A 1 114 ? 5.917 -3.359 7.589 1.00 96.31 114 LEU A C 1
ATOM 906 O O . LEU A 1 114 ? 6.626 -3.944 6.774 1.00 96.31 114 LEU A O 1
ATOM 910 N N . ALA A 1 115 ? 4.937 -2.525 7.233 1.00 97.06 115 ALA A N 1
ATOM 911 C CA . ALA A 1 115 ? 4.632 -2.190 5.846 1.00 97.06 115 ALA A CA 1
ATOM 912 C C . ALA A 1 115 ? 5.824 -1.522 5.138 1.00 97.06 115 ALA A C 1
ATOM 914 O O . ALA A 1 115 ? 6.141 -1.895 4.015 1.00 97.06 115 ALA A O 1
ATOM 915 N N . GLU A 1 116 ? 6.526 -0.599 5.800 1.00 97.56 116 GLU A N 1
ATOM 916 C CA . GLU A 1 116 ? 7.737 0.055 5.282 1.00 97.56 116 GLU A CA 1
ATOM 917 C C . GLU A 1 116 ? 8.867 -0.953 5.038 1.00 97.56 116 GLU A C 1
ATOM 919 O O . GLU A 1 116 ? 9.480 -0.955 3.971 1.00 97.56 116 GLU A O 1
ATOM 924 N N . ARG A 1 117 ? 9.093 -1.881 5.973 1.00 97.62 117 ARG A N 1
ATOM 925 C CA . ARG A 1 117 ? 10.087 -2.946 5.789 1.00 97.62 117 ARG A CA 1
ATOM 926 C C . ARG A 1 117 ? 9.751 -3.856 4.604 1.00 97.62 117 ARG A C 1
ATOM 928 O O . ARG A 1 117 ? 10.622 -4.137 3.786 1.00 97.62 117 ARG A O 1
ATOM 935 N N . LEU A 1 118 ? 8.497 -4.298 4.492 1.00 97.81 118 LEU A N 1
ATOM 936 C CA . LEU A 1 118 ? 8.049 -5.126 3.365 1.00 97.81 118 LEU A CA 1
ATOM 937 C C . LEU A 1 118 ? 8.134 -4.360 2.039 1.00 97.81 118 LEU A C 1
ATOM 939 O O . LEU A 1 118 ? 8.543 -4.923 1.028 1.00 97.81 118 LEU A O 1
ATOM 943 N N . ALA A 1 119 ? 7.801 -3.069 2.044 1.00 98.06 119 ALA A N 1
ATOM 944 C CA . ALA A 1 119 ? 7.942 -2.193 0.890 1.00 98.06 119 ALA A CA 1
ATOM 945 C C . ALA A 1 119 ? 9.392 -2.130 0.393 1.00 98.06 119 ALA A C 1
ATOM 947 O O . ALA A 1 119 ? 9.627 -2.253 -0.809 1.00 98.06 119 ALA A O 1
ATOM 948 N N . GLU A 1 120 ? 10.366 -2.005 1.299 1.00 98.06 120 GLU A N 1
ATOM 949 C CA . GLU A 1 120 ? 11.783 -2.051 0.934 1.00 98.06 120 GLU A CA 1
ATOM 950 C C . GLU A 1 120 ? 12.195 -3.397 0.340 1.00 98.06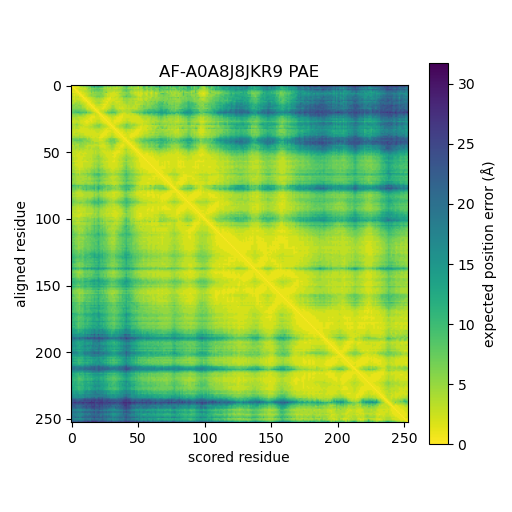 120 GLU A C 1
ATOM 952 O O . GLU A 1 120 ? 12.896 -3.428 -0.670 1.00 98.06 120 GLU A O 1
ATOM 957 N N . GLU A 1 121 ? 11.776 -4.505 0.953 1.00 98.12 121 GLU A N 1
ATOM 958 C CA . GLU A 1 121 ? 12.073 -5.851 0.454 1.00 98.12 121 GLU A CA 1
ATOM 959 C C . GLU A 1 121 ? 11.520 -6.034 -0.968 1.00 98.12 121 GLU A C 1
ATOM 961 O O . GLU A 1 121 ? 12.257 -6.424 -1.875 1.00 98.12 121 GLU A O 1
ATOM 966 N N . LYS A 1 122 ? 10.259 -5.648 -1.202 1.00 98.06 122 LYS A N 1
ATOM 967 C CA . LYS A 1 122 ? 9.614 -5.734 -2.522 1.00 98.06 122 LYS A CA 1
ATOM 968 C C . LYS A 1 122 ? 10.206 -4.789 -3.560 1.00 98.06 122 LYS A C 1
ATOM 970 O O . LYS A 1 122 ? 10.306 -5.164 -4.727 1.00 98.06 122 LYS A O 1
ATOM 975 N N . ALA A 1 123 ? 10.636 -3.596 -3.164 1.00 98.00 123 ALA A N 1
ATOM 976 C CA . ALA A 1 123 ? 11.354 -2.698 -4.062 1.00 98.00 123 ALA A CA 1
ATOM 977 C C . ALA A 1 123 ? 12.723 -3.287 -4.457 1.00 98.00 123 ALA A C 1
ATOM 979 O O . ALA A 1 123 ? 13.082 -3.270 -5.635 1.00 98.00 123 ALA A O 1
ATOM 980 N N . LYS A 1 124 ? 13.447 -3.889 -3.502 1.00 98.00 124 LYS A N 1
ATOM 981 C CA . LYS A 1 124 ? 14.758 -4.521 -3.733 1.00 98.00 124 LYS A CA 1
ATOM 982 C C . LYS A 1 124 ? 14.692 -5.790 -4.585 1.00 98.00 124 LYS A C 1
ATOM 984 O O . LYS A 1 124 ? 15.644 -6.088 -5.302 1.00 98.00 124 LYS A O 1
ATOM 989 N N . GLU A 1 125 ? 13.569 -6.511 -4.563 1.00 97.44 125 GLU A N 1
ATOM 990 C CA . GLU A 1 125 ? 13.294 -7.610 -5.506 1.00 97.44 125 GLU A CA 1
ATOM 991 C C . GLU A 1 125 ? 13.238 -7.122 -6.970 1.00 97.44 125 GLU A C 1
ATOM 993 O O . GLU A 1 125 ? 13.519 -7.892 -7.890 1.00 97.44 125 GLU A O 1
ATOM 998 N N . ILE A 1 126 ? 12.878 -5.854 -7.200 1.00 96.44 126 ILE A N 1
ATOM 999 C CA . ILE A 1 126 ? 12.757 -5.253 -8.537 1.00 96.44 126 ILE A CA 1
ATOM 1000 C C . ILE A 1 126 ? 14.070 -4.612 -8.985 1.00 96.44 126 ILE A C 1
ATOM 1002 O O . ILE A 1 126 ? 14.459 -4.742 -10.148 1.00 96.44 126 ILE A O 1
ATOM 1006 N N . ASP A 1 127 ? 14.730 -3.900 -8.078 1.00 96.50 127 ASP A N 1
ATOM 1007 C CA . ASP A 1 127 ? 16.036 -3.290 -8.291 1.00 96.50 127 ASP A CA 1
ATOM 1008 C C . ASP A 1 127 ? 16.826 -3.360 -6.976 1.00 96.50 127 ASP A C 1
ATOM 1010 O O . ASP A 1 127 ? 16.400 -2.752 -5.997 1.00 96.50 127 ASP A O 1
ATOM 1014 N N . PRO A 1 128 ? 17.964 -4.077 -6.919 1.00 96.62 128 PRO A N 1
ATOM 1015 C CA . PRO A 1 128 ? 18.719 -4.270 -5.679 1.00 96.62 128 PRO A CA 1
ATOM 1016 C C . PRO A 1 128 ? 19.155 -2.976 -4.979 1.00 96.62 128 PRO A C 1
ATOM 1018 O O . PRO A 1 128 ? 19.381 -2.989 -3.768 1.00 96.62 128 PRO A O 1
ATOM 1021 N N . GLU A 1 129 ? 19.276 -1.870 -5.719 1.00 96.38 129 GLU A N 1
ATOM 1022 C CA . GLU A 1 129 ? 19.639 -0.556 -5.179 1.00 96.38 129 GLU A CA 1
ATOM 1023 C C . GLU A 1 129 ? 18.421 0.347 -4.926 1.00 96.38 129 GLU A C 1
ATOM 1025 O O . GLU A 1 129 ? 18.580 1.531 -4.613 1.00 96.38 129 GLU A O 1
ATOM 1030 N N . ALA A 1 130 ? 17.206 -0.199 -5.032 1.00 97.44 130 ALA A N 1
ATOM 1031 C CA . ALA A 1 130 ? 15.978 0.540 -4.805 1.00 97.44 130 ALA A CA 1
ATOM 1032 C C . ALA A 1 130 ? 15.902 1.133 -3.394 1.00 97.44 130 ALA A C 1
ATOM 1034 O O . ALA A 1 130 ? 16.212 0.492 -2.382 1.00 97.44 130 ALA A O 1
ATOM 1035 N N . ARG A 1 131 ? 15.395 2.361 -3.343 1.00 97.56 131 ARG A N 1
ATOM 1036 C CA . ARG A 1 131 ? 15.041 3.099 -2.139 1.00 97.56 131 ARG A CA 1
ATOM 1037 C C . ARG A 1 131 ? 13.569 3.447 -2.192 1.00 97.56 131 ARG A C 1
ATOM 1039 O O . ARG A 1 131 ? 13.058 3.882 -3.221 1.00 97.56 131 ARG A O 1
ATOM 1046 N N . VAL A 1 132 ? 12.897 3.233 -1.071 1.00 98.00 132 VAL A N 1
ATOM 1047 C CA . VAL A 1 132 ? 11.505 3.630 -0.901 1.00 98.00 132 VAL A CA 1
ATOM 1048 C C . VAL A 1 132 ? 11.470 5.127 -0.611 1.00 98.00 132 VAL A C 1
ATOM 1050 O O . VAL A 1 132 ? 12.111 5.592 0.328 1.00 98.00 132 VAL A O 1
ATOM 1053 N N . GLU A 1 133 ? 10.729 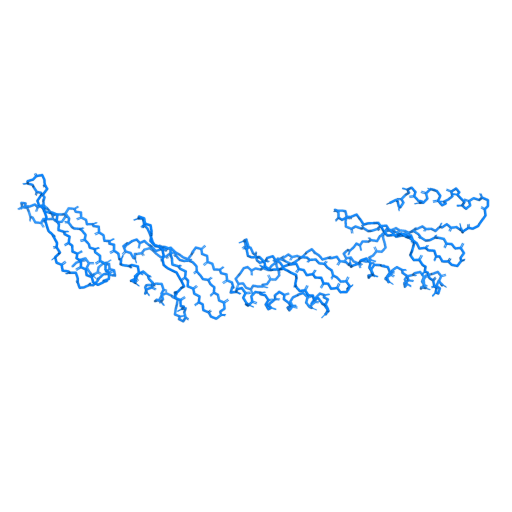5.866 -1.428 1.00 97.88 133 GLU A N 1
ATOM 1054 C CA . GLU A 1 133 ? 10.547 7.314 -1.296 1.00 97.88 133 GLU A CA 1
ATOM 1055 C C . GLU A 1 133 ? 9.317 7.635 -0.440 1.00 97.88 133 GLU A C 1
ATOM 1057 O O . GLU A 1 133 ? 9.317 8.588 0.339 1.00 97.88 133 GLU A O 1
ATOM 1062 N N . SER A 1 134 ? 8.255 6.832 -0.567 1.00 97.62 134 SER A N 1
ATOM 1063 C CA . SER A 1 134 ? 7.010 7.029 0.175 1.00 97.62 134 SER A CA 1
ATOM 1064 C C . SER A 1 134 ? 6.261 5.717 0.416 1.00 97.62 134 SER A C 1
ATOM 1066 O O . SER A 1 134 ? 6.319 4.788 -0.392 1.00 97.62 134 SER A O 1
ATOM 1068 N N . VAL A 1 135 ? 5.551 5.657 1.549 1.00 97.81 135 VAL A N 1
ATOM 1069 C CA . VAL A 1 135 ? 4.630 4.573 1.926 1.00 97.81 135 VAL A CA 1
ATOM 1070 C C . VAL A 1 135 ? 3.376 5.200 2.532 1.00 97.81 135 VAL A C 1
ATOM 1072 O O . VAL A 1 135 ? 3.429 5.804 3.606 1.00 97.81 135 VAL A O 1
ATOM 1075 N N . GLU A 1 136 ? 2.243 5.070 1.844 1.00 97.44 136 GLU A N 1
ATOM 1076 C CA . GLU A 1 136 ? 0.963 5.666 2.245 1.00 97.44 136 GLU A CA 1
ATOM 1077 C C . GLU A 1 136 ? -0.140 4.611 2.352 1.00 97.44 136 GLU A C 1
ATOM 1079 O O . GLU A 1 136 ? -0.397 3.875 1.398 1.00 97.44 136 GLU A O 1
ATOM 1084 N N . LEU A 1 137 ? -0.852 4.577 3.483 1.00 96.19 137 LEU A N 1
ATOM 1085 C CA . LEU A 1 137 ? -2.077 3.790 3.622 1.00 96.19 137 LEU A CA 1
ATOM 1086 C C . LEU A 1 137 ? -3.277 4.620 3.164 1.00 96.19 137 LEU A C 1
ATOM 1088 O O . LEU A 1 137 ? -3.610 5.631 3.780 1.00 96.19 137 LEU A O 1
ATOM 1092 N N . ARG A 1 138 ? -3.935 4.175 2.089 1.00 91.44 138 ARG A N 1
ATOM 1093 C CA . ARG A 1 138 ? -5.266 4.660 1.684 1.00 91.44 138 ARG A CA 1
ATOM 1094 C C . ARG A 1 138 ? -6.259 3.506 1.793 1.00 91.44 138 ARG A C 1
ATOM 1096 O O . ARG A 1 138 ? -6.662 3.156 2.891 1.00 91.44 138 ARG A O 1
ATOM 1103 N N . ASN A 1 139 ? -6.566 2.856 0.672 1.00 93.31 139 ASN A N 1
ATOM 1104 C CA . ASN A 1 139 ? -7.274 1.570 0.664 1.00 93.31 139 ASN A CA 1
ATOM 1105 C C . ASN A 1 139 ? -6.301 0.400 0.870 1.00 93.31 139 ASN A C 1
ATOM 1107 O O . ASN A 1 139 ? -6.602 -0.552 1.575 1.00 93.31 139 ASN A O 1
ATOM 1111 N N . ASN A 1 140 ? -5.130 0.508 0.244 1.00 97.50 140 ASN A N 1
ATOM 1112 C CA . ASN A 1 140 ? -3.997 -0.407 0.302 1.00 97.50 140 ASN A CA 1
ATOM 1113 C C . ASN A 1 140 ? -2.724 0.424 0.499 1.00 97.50 140 ASN A C 1
ATOM 1115 O O . ASN A 1 140 ? -2.760 1.653 0.344 1.00 97.50 140 ASN A O 1
ATOM 1119 N N . TRP A 1 141 ? -1.610 -0.224 0.830 1.00 98.12 141 TRP A N 1
ATOM 1120 C CA . TRP A 1 141 ? -0.324 0.456 0.946 1.00 98.12 141 TRP A CA 1
ATOM 1121 C C . TRP A 1 141 ? 0.179 0.831 -0.441 1.00 98.12 141 TRP A C 1
ATOM 1123 O O . TRP A 1 141 ? 0.420 -0.030 -1.282 1.00 98.12 141 TRP A O 1
ATOM 1133 N N . THR A 1 142 ? 0.324 2.123 -0.693 1.00 98.25 142 THR A N 1
ATOM 1134 C CA . THR A 1 142 ? 0.934 2.640 -1.917 1.00 98.25 142 THR A CA 1
ATOM 1135 C C . THR A 1 142 ? 2.386 2.968 -1.627 1.00 98.25 142 THR A C 1
ATOM 1137 O O . THR A 1 142 ? 2.667 3.739 -0.712 1.00 98.25 142 THR A O 1
ATOM 1140 N N . VAL A 1 143 ? 3.289 2.367 -2.394 1.00 98.44 143 VAL A N 1
ATOM 1141 C CA . VAL A 1 143 ? 4.737 2.491 -2.225 1.00 98.44 143 VAL A CA 1
ATOM 1142 C C . VAL A 1 143 ? 5.322 3.090 -3.489 1.00 98.44 143 VAL A C 1
ATOM 1144 O O . VAL A 1 143 ? 5.160 2.508 -4.559 1.00 98.44 143 VAL A O 1
ATOM 1147 N N . GLU A 1 144 ? 6.032 4.204 -3.380 1.00 98.31 144 GLU A N 1
ATOM 1148 C CA . GLU A 1 144 ? 6.855 4.729 -4.472 1.00 98.31 144 GLU A CA 1
ATOM 1149 C C . GLU A 1 144 ? 8.326 4.447 -4.181 1.00 98.31 144 GLU A C 1
ATOM 1151 O O . GLU A 1 144 ? 8.788 4.608 -3.050 1.00 98.31 144 GLU A O 1
ATOM 1156 N N . PHE A 1 145 ? 9.065 4.009 -5.197 1.00 98.38 145 PHE A N 1
ATOM 1157 C CA . PHE A 1 145 ? 10.481 3.694 -5.059 1.00 98.38 145 PHE A CA 1
ATOM 1158 C C . PHE A 1 145 ? 11.290 4.174 -6.263 1.00 98.38 145 PHE A C 1
ATOM 1160 O O . PHE A 1 145 ? 10.798 4.231 -7.397 1.00 98.38 145 PHE A O 1
ATOM 1167 N N . SER A 1 146 ? 12.560 4.470 -6.009 1.00 97.62 146 SER A N 1
ATOM 1168 C CA . SER A 1 146 ? 13.551 4.827 -7.015 1.00 97.62 146 SER A CA 1
ATOM 1169 C C . SER A 1 146 ? 14.766 3.906 -6.904 1.00 97.62 146 SER A C 1
ATOM 1171 O O . SER A 1 146 ? 15.237 3.607 -5.813 1.00 97.62 146 SER A O 1
ATOM 1173 N N . GLY A 1 147 ? 15.258 3.409 -8.031 1.00 96.69 147 GLY A N 1
ATOM 1174 C CA . GLY A 1 147 ? 16.457 2.582 -8.139 1.00 96.69 147 GLY A CA 1
ATOM 1175 C C . GLY A 1 147 ? 17.334 3.053 -9.295 1.00 96.69 147 GLY A C 1
ATOM 1176 O O . GLY A 1 147 ? 17.027 4.039 -9.971 1.00 96.69 147 GLY A O 1
ATOM 1177 N N . VAL A 1 148 ? 18.445 2.355 -9.534 1.00 95.75 148 VAL A N 1
ATOM 1178 C CA . VAL A 1 148 ? 19.372 2.712 -10.620 1.00 95.75 148 VAL A CA 1
ATOM 1179 C C . VAL A 1 148 ? 18.787 2.358 -11.980 1.00 95.75 148 VAL A C 1
ATOM 1181 O O . VAL A 1 148 ? 18.852 3.158 -12.916 1.00 95.75 148 VAL A O 1
ATOM 1184 N N . ALA A 1 149 ? 18.202 1.169 -12.090 1.00 95.88 149 ALA A N 1
ATOM 1185 C CA . ALA A 1 149 ? 17.640 0.642 -13.318 1.00 95.88 149 ALA A CA 1
ATOM 1186 C C . ALA A 1 149 ? 16.122 0.788 -13.385 1.00 95.88 149 ALA A C 1
ATOM 1188 O O . ALA A 1 149 ? 15.580 0.929 -14.483 1.00 95.88 149 ALA A O 1
ATOM 1189 N N . ARG A 1 150 ? 15.429 0.746 -12.242 1.00 96.81 150 ARG A N 1
ATOM 1190 C CA . ARG A 1 150 ? 13.964 0.786 -12.174 1.00 96.81 150 ARG A CA 1
ATOM 1191 C C . ARG A 1 150 ? 13.454 1.877 -11.246 1.00 96.81 150 ARG A C 1
ATOM 1193 O O . ARG A 1 150 ? 14.039 2.170 -10.216 1.00 96.81 150 ARG A O 1
ATOM 1200 N N . VAL A 1 151 ? 12.308 2.433 -11.599 1.00 96.62 151 VAL A N 1
ATOM 1201 C CA . VAL A 1 151 ? 11.541 3.389 -10.799 1.00 96.62 151 VAL A CA 1
ATOM 1202 C C . VAL A 1 151 ? 10.067 3.050 -10.949 1.00 96.62 151 VAL A C 1
ATOM 1204 O O . VAL A 1 151 ? 9.632 2.607 -12.019 1.00 96.62 151 VAL A O 1
ATOM 1207 N N . GLY A 1 152 ? 9.280 3.234 -9.897 1.00 96.38 152 GLY A N 1
ATOM 1208 C CA . GLY A 1 152 ? 7.859 2.968 -10.016 1.00 96.38 152 GLY A CA 1
ATOM 1209 C C . GLY A 1 152 ? 7.089 2.983 -8.718 1.00 96.38 152 GLY A C 1
ATOM 1210 O O . GLY A 1 152 ? 7.530 3.505 -7.695 1.00 96.38 152 GLY A O 1
ATOM 1211 N N . ARG A 1 153 ? 5.903 2.388 -8.809 1.00 97.69 153 ARG A N 1
ATOM 1212 C CA . ARG A 1 153 ? 4.932 2.295 -7.732 1.00 97.69 153 ARG A CA 1
ATOM 1213 C C . ARG A 1 153 ? 4.475 0.855 -7.542 1.00 97.69 153 ARG A C 1
ATOM 1215 O O . ARG A 1 153 ? 4.167 0.168 -8.519 1.00 97.69 153 ARG A O 1
ATOM 1222 N N . LEU A 1 154 ? 4.379 0.433 -6.288 1.00 98.19 154 LEU A N 1
ATOM 1223 C CA . LEU A 1 154 ? 3.761 -0.820 -5.867 1.00 98.19 154 LEU A CA 1
ATOM 1224 C C . LEU A 1 154 ? 2.499 -0.527 -5.064 1.00 98.19 154 LEU A C 1
ATOM 1226 O O . LEU A 1 154 ? 2.437 0.444 -4.310 1.00 98.19 154 LEU A O 1
ATOM 1230 N N . VAL A 1 155 ? 1.501 -1.388 -5.219 1.00 98.25 155 VAL A N 1
ATOM 1231 C CA . VAL A 1 155 ? 0.333 -1.432 -4.341 1.00 98.25 155 VAL A CA 1
ATOM 1232 C C . VAL A 1 155 ? 0.411 -2.734 -3.564 1.00 98.25 155 VAL A C 1
ATOM 1234 O O . VAL A 1 155 ? 0.320 -3.803 -4.166 1.00 98.25 155 VAL A O 1
ATOM 1237 N N . LEU A 1 156 ? 0.602 -2.646 -2.250 1.00 98.38 156 LEU A N 1
ATOM 1238 C CA . LEU A 1 156 ? 0.638 -3.799 -1.358 1.00 98.38 156 LEU A CA 1
ATOM 1239 C C . LEU A 1 156 ? -0.692 -3.937 -0.625 1.00 98.38 156 LEU A C 1
ATOM 1241 O O . LEU A 1 156 ? -1.264 -2.946 -0.164 1.00 98.38 156 LEU A O 1
ATOM 1245 N N . ASP A 1 157 ? -1.164 -5.168 -0.486 1.00 97.62 157 ASP A N 1
ATOM 1246 C CA . ASP A 1 157 ? -2.339 -5.483 0.307 1.00 97.62 157 ASP A CA 1
ATOM 1247 C C . ASP A 1 157 ? -2.186 -4.960 1.733 1.00 97.62 157 ASP A C 1
ATOM 1249 O O . ASP A 1 157 ? -1.151 -5.126 2.385 1.00 97.62 157 ASP A O 1
ATOM 1253 N N . ARG A 1 158 ? -3.236 -4.297 2.214 1.00 97.00 158 ARG A N 1
ATOM 1254 C CA . ARG A 1 158 ? -3.203 -3.600 3.497 1.00 97.00 158 ARG A CA 1
ATOM 1255 C C . ARG A 1 158 ? -2.896 -4.503 4.689 1.00 97.00 158 ARG A C 1
ATOM 1257 O O . ARG A 1 158 ? -2.297 -4.009 5.642 1.00 97.00 158 ARG A O 1
ATOM 1264 N N . ALA A 1 159 ? -3.316 -5.769 4.659 1.00 95.69 159 ALA A N 1
ATOM 1265 C CA . ALA A 1 159 ? -3.234 -6.694 5.788 1.00 95.69 159 ALA A CA 1
ATOM 1266 C C . ALA A 1 159 ? -2.088 -7.702 5.641 1.00 95.69 159 ALA A C 1
ATOM 1268 O O . ALA A 1 159 ? -1.489 -8.093 6.633 1.00 95.69 159 ALA A O 1
ATOM 1269 N N . THR A 1 160 ? -1.764 -8.113 4.420 1.00 96.19 160 THR A N 1
ATOM 1270 C CA . THR A 1 160 ? -0.751 -9.148 4.158 1.00 96.19 160 THR A CA 1
ATOM 1271 C C . THR A 1 160 ? 0.572 -8.575 3.661 1.00 96.19 160 THR A C 1
ATOM 1273 O O . THR A 1 160 ? 1.617 -9.190 3.861 1.00 96.19 160 THR A O 1
ATOM 1276 N N . GLY A 1 161 ? 0.555 -7.394 3.034 1.00 96.12 161 GLY A N 1
ATOM 1277 C CA . GLY A 1 161 ? 1.728 -6.802 2.391 1.00 96.12 161 GLY A CA 1
ATOM 1278 C C . GLY A 1 161 ? 2.107 -7.458 1.058 1.00 96.12 161 GLY A C 1
ATOM 1279 O O . GLY A 1 161 ? 3.167 -7.153 0.511 1.00 96.12 161 GLY A O 1
ATOM 1280 N N . GLU A 1 162 ? 1.266 -8.342 0.514 1.00 97.44 162 GLU A N 1
ATOM 1281 C CA . GLU A 1 162 ? 1.473 -8.925 -0.814 1.00 97.44 162 GLU A CA 1
ATOM 1282 C C . GLU A 1 162 ? 1.283 -7.886 -1.925 1.00 97.44 162 GLU A C 1
ATOM 1284 O O . GLU A 1 162 ? 0.445 -6.994 -1.824 1.00 97.44 162 GLU A O 1
ATOM 1289 N N . VAL A 1 163 ? 2.046 -7.998 -3.015 1.00 97.75 163 VAL A N 1
ATOM 1290 C CA . VAL A 1 163 ? 1.936 -7.074 -4.156 1.00 97.75 163 VAL A CA 1
ATOM 1291 C C . VAL A 1 163 ? 0.651 -7.366 -4.935 1.00 97.75 163 VAL A C 1
ATOM 1293 O O . VAL A 1 163 ? 0.536 -8.412 -5.570 1.00 97.75 163 VAL A O 1
ATOM 1296 N N . ILE A 1 164 ? -0.283 -6.416 -4.934 1.00 97.62 164 ILE A N 1
ATOM 1297 C CA . ILE A 1 164 ? -1.534 -6.460 -5.706 1.00 97.62 164 ILE A CA 1
ATOM 1298 C C . ILE A 1 164 ? -1.319 -5.900 -7.113 1.00 97.62 164 ILE A C 1
ATOM 1300 O O . ILE A 1 164 ? -1.815 -6.453 -8.092 1.00 97.62 164 ILE A O 1
ATOM 1304 N N . ASP A 1 165 ? -0.598 -4.783 -7.215 1.00 97.44 165 ASP A N 1
ATOM 1305 C CA . ASP A 1 165 ? -0.361 -4.087 -8.478 1.00 97.44 165 ASP A CA 1
ATOM 1306 C C . ASP A 1 165 ? 1.047 -3.486 -8.527 1.00 97.44 165 ASP A C 1
ATOM 1308 O O . ASP A 1 165 ? 1.649 -3.163 -7.496 1.00 97.44 165 ASP A O 1
ATOM 1312 N N . LYS A 1 166 ? 1.574 -3.342 -9.745 1.00 96.00 166 LYS A N 1
ATOM 1313 C CA . LYS A 1 166 ? 2.889 -2.760 -10.014 1.00 96.00 166 LYS A CA 1
ATOM 1314 C C . LYS A 1 166 ? 2.866 -1.915 -11.290 1.00 96.00 166 LYS A C 1
ATOM 1316 O O . LYS A 1 166 ? 2.580 -2.419 -12.374 1.00 96.00 166 LYS A O 1
ATOM 1321 N N . ASP A 1 167 ? 3.275 -0.653 -11.184 1.00 95.56 167 ASP A N 1
ATOM 1322 C CA . ASP A 1 167 ? 3.642 0.182 -12.337 1.00 95.56 167 ASP A CA 1
ATOM 1323 C C . ASP A 1 167 ? 5.123 0.529 -12.225 1.00 95.56 167 ASP A C 1
ATOM 1325 O O . ASP A 1 167 ? 5.519 1.414 -11.470 1.00 95.56 167 ASP A O 1
ATOM 1329 N N . VAL A 1 168 ? 5.950 -0.225 -12.946 1.00 95.88 168 VAL A N 1
ATOM 1330 C CA . VAL A 1 168 ? 7.410 -0.140 -12.876 1.00 95.88 168 VAL A CA 1
ATOM 1331 C C . VAL A 1 168 ? 7.965 0.137 -14.257 1.00 95.88 168 VAL A C 1
ATOM 1333 O O . VAL A 1 168 ? 7.618 -0.529 -15.235 1.00 95.88 168 VAL A O 1
ATOM 1336 N N . ARG A 1 169 ? 8.879 1.099 -14.322 1.00 95.69 169 ARG A N 1
ATOM 1337 C CA . ARG A 1 169 ? 9.527 1.552 -15.548 1.00 95.69 169 ARG A CA 1
ATOM 1338 C C . ARG A 1 169 ? 11.031 1.552 -15.361 1.00 95.69 169 ARG A C 1
ATOM 1340 O O . ARG A 1 169 ? 11.538 1.587 -14.244 1.00 95.69 169 ARG A O 1
ATOM 1347 N N . MET A 1 170 ? 11.740 1.450 -16.468 1.00 96.62 170 MET A N 1
ATOM 1348 C CA . MET A 1 170 ? 13.175 1.636 -16.512 1.00 96.62 170 MET A CA 1
ATOM 1349 C C . MET A 1 170 ? 13.500 3.120 -16.384 1.00 96.62 170 MET A C 1
ATOM 1351 O O . MET A 1 170 ? 12.748 3.973 -16.859 1.00 96.62 170 MET A O 1
ATOM 1355 N N . THR A 1 171 ? 14.619 3.421 -15.738 1.00 95.56 171 THR A N 1
ATOM 1356 C CA . THR A 1 171 ? 15.172 4.775 -15.719 1.00 95.56 171 THR A CA 1
ATOM 1357 C C . THR A 1 171 ? 15.686 5.152 -17.108 1.00 95.56 171 THR A C 1
ATOM 1359 O O . THR A 1 171 ? 16.017 4.286 -17.921 1.00 95.56 171 THR A O 1
ATOM 1362 N N . GLU A 1 172 ? 15.788 6.453 -17.387 1.00 94.38 172 GLU A N 1
ATOM 1363 C CA . GLU A 1 172 ? 16.346 6.946 -18.655 1.00 94.38 172 GLU A CA 1
ATOM 1364 C C . GLU A 1 172 ? 17.759 6.401 -18.878 1.00 94.38 172 GLU A C 1
ATOM 1366 O O . GLU A 1 172 ? 18.048 5.857 -19.938 1.00 94.38 172 GLU A O 1
ATOM 1371 N N . ARG A 1 173 ? 18.590 6.412 -17.830 1.00 94.88 173 ARG A N 1
ATOM 1372 C CA . ARG A 1 173 ? 19.938 5.839 -17.857 1.00 94.88 173 ARG A CA 1
ATOM 1373 C C . ARG A 1 173 ? 19.943 4.364 -18.266 1.00 94.88 173 ARG A C 1
ATOM 1375 O O . ARG A 1 173 ? 20.736 3.976 -19.115 1.00 94.88 173 ARG A O 1
ATOM 1382 N N . ALA A 1 174 ? 19.070 3.541 -17.690 1.00 96.12 174 ALA A N 1
ATOM 1383 C CA . ALA A 1 174 ? 19.027 2.124 -18.036 1.00 96.12 174 ALA A CA 1
ATOM 1384 C C . ALA A 1 174 ? 18.528 1.889 -19.468 1.00 96.12 174 ALA A C 1
ATOM 1386 O O . ALA A 1 174 ? 19.005 0.977 -20.139 1.00 96.12 174 ALA A O 1
ATOM 1387 N N . LEU A 1 175 ? 17.596 2.713 -19.955 1.00 96.81 175 LEU A N 1
ATOM 1388 C CA . LEU A 1 175 ? 17.145 2.670 -21.349 1.00 96.81 175 LEU A CA 1
ATOM 1389 C C . LEU A 1 175 ? 18.266 3.069 -22.317 1.00 96.81 175 LEU A C 1
ATOM 1391 O O . LEU A 1 175 ? 18.432 2.421 -23.350 1.00 96.81 175 LEU A O 1
ATOM 1395 N N . GLU A 1 176 ? 19.059 4.085 -21.971 1.00 96.38 176 GLU A N 1
ATOM 1396 C CA . GLU A 1 176 ? 20.251 4.464 -22.732 1.00 96.38 176 GLU A CA 1
ATOM 1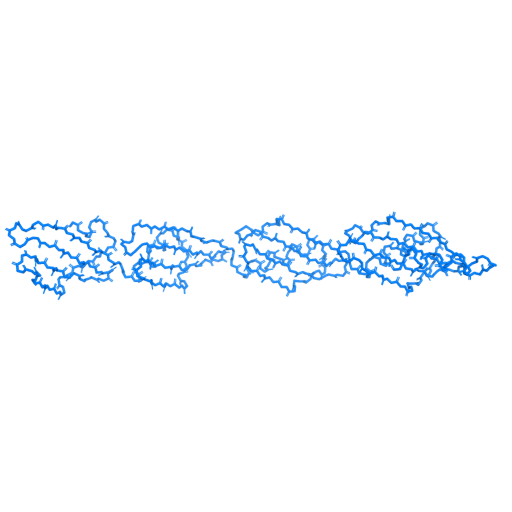397 C C . GLU A 1 176 ? 21.276 3.329 -22.775 1.00 96.38 176 GLU A C 1
ATOM 1399 O O . GLU A 1 176 ? 21.712 2.952 -23.859 1.00 96.38 176 GLU A O 1
ATOM 1404 N N . GLU A 1 177 ? 21.610 2.732 -21.627 1.00 96.06 177 GLU A N 1
ATOM 1405 C CA . GLU A 1 177 ? 22.565 1.619 -21.542 1.00 96.06 177 GLU A CA 1
ATOM 1406 C C . GLU A 1 177 ? 22.104 0.394 -22.351 1.00 96.06 177 GLU A C 1
ATOM 1408 O O . GLU A 1 177 ? 22.914 -0.240 -23.033 1.00 96.06 177 GLU A O 1
ATOM 1413 N N . VAL A 1 178 ? 20.805 0.067 -22.315 1.00 96.00 178 VAL A N 1
ATOM 1414 C CA . VAL A 1 178 ? 20.220 -1.010 -23.133 1.00 96.00 178 VAL A CA 1
ATOM 1415 C C . VAL A 1 178 ? 20.367 -0.705 -24.619 1.00 96.00 178 VAL A C 1
ATOM 1417 O O . VAL A 1 178 ? 20.791 -1.574 -25.382 1.00 96.00 178 VAL A O 1
ATOM 1420 N N . TYR A 1 179 ? 20.044 0.517 -25.038 1.00 97.56 179 TYR A N 1
ATOM 1421 C CA . TYR A 1 179 ? 20.097 0.868 -26.451 1.00 97.56 179 TYR A CA 1
ATOM 1422 C C . TYR A 1 179 ? 21.531 0.981 -26.969 1.00 97.56 179 TYR A C 1
ATOM 1424 O O . TYR A 1 179 ? 21.832 0.480 -28.045 1.00 97.56 179 TYR A O 1
ATOM 1432 N N . HIS A 1 180 ? 22.449 1.561 -26.194 1.00 97.25 180 HIS A N 1
ATOM 1433 C CA . HIS A 1 180 ? 23.869 1.624 -26.554 1.00 97.25 180 HIS A CA 1
ATOM 1434 C C . HIS A 1 180 ? 24.462 0.230 -26.736 1.00 97.25 180 HIS A C 1
ATOM 1436 O O . HIS A 1 180 ? 25.186 -0.001 -27.700 1.00 97.25 180 HIS A O 1
ATOM 1442 N N . ARG A 1 181 ? 24.111 -0.713 -25.854 1.00 96.94 181 ARG A N 1
ATOM 1443 C CA . ARG A 1 181 ? 24.523 -2.113 -25.994 1.00 96.94 181 ARG A CA 1
ATOM 1444 C C . ARG A 1 181 ? 23.985 -2.733 -27.280 1.00 96.94 181 ARG A C 1
ATOM 1446 O O . ARG A 1 181 ? 24.760 -3.335 -28.012 1.00 96.94 181 ARG A O 1
ATOM 1453 N N . HIS A 1 182 ? 22.701 -2.531 -27.578 1.00 97.06 182 HIS A N 1
ATOM 1454 C CA . HIS A 1 182 ? 22.108 -2.992 -28.833 1.00 97.06 182 HIS A CA 1
ATOM 1455 C C . HIS A 1 182 ? 22.847 -2.433 -30.057 1.00 97.06 182 HIS A C 1
ATOM 1457 O O . HIS A 1 182 ? 23.152 -3.186 -30.975 1.00 97.06 182 HIS A O 1
ATOM 1463 N N . LEU A 1 183 ? 23.196 -1.142 -30.056 1.00 97.00 183 LEU A N 1
ATOM 1464 C CA . LEU A 1 183 ? 23.941 -0.533 -31.160 1.00 97.00 183 LEU A CA 1
ATOM 1465 C C . LEU A 1 183 ? 25.353 -1.113 -31.320 1.00 97.00 183 LEU A C 1
ATOM 1467 O O . LEU A 1 183 ? 25.817 -1.294 -32.445 1.00 97.00 183 LEU A O 1
ATOM 1471 N N . GLY A 1 184 ? 26.025 -1.431 -30.214 1.00 96.38 184 GLY A N 1
ATOM 1472 C CA . GLY A 1 184 ? 27.308 -2.132 -30.246 1.00 96.38 184 GLY A CA 1
ATOM 1473 C C . GLY A 1 184 ? 27.190 -3.548 -30.815 1.00 96.38 184 GLY A C 1
ATOM 1474 O O . GLY A 1 184 ? 28.013 -3.949 -31.634 1.00 96.38 184 GLY A O 1
ATOM 1475 N N . GLU A 1 185 ? 26.152 -4.288 -30.423 1.00 96.38 185 GLU A N 1
ATOM 1476 C CA . GLU A 1 185 ? 25.912 -5.671 -30.855 1.00 96.38 185 GLU A CA 1
ATOM 1477 C C . GLU A 1 185 ? 25.460 -5.773 -32.322 1.00 96.38 185 GLU A C 1
ATOM 1479 O O . GLU A 1 185 ? 25.972 -6.614 -33.059 1.00 96.38 185 GLU A O 1
ATOM 1484 N N . GLU A 1 186 ? 24.531 -4.917 -32.756 1.00 96.12 186 GLU A N 1
ATOM 1485 C CA . GLU A 1 186 ? 23.903 -4.990 -34.084 1.00 96.12 186 GLU A CA 1
ATOM 1486 C C . GLU A 1 186 ? 24.677 -4.199 -35.149 1.00 96.12 186 GLU A C 1
ATOM 1488 O O . GLU A 1 186 ? 24.794 -4.629 -36.298 1.00 96.12 186 GLU A O 1
ATOM 1493 N N . TYR A 1 187 ? 25.224 -3.037 -34.777 1.00 93.56 187 TYR A N 1
ATOM 1494 C CA . TYR A 1 187 ? 25.846 -2.096 -35.715 1.00 93.56 187 TYR A CA 1
ATOM 1495 C C . TYR A 1 187 ? 27.351 -1.901 -35.494 1.00 93.56 187 TYR A C 1
ATOM 1497 O O . TYR A 1 187 ? 27.988 -1.210 -36.289 1.00 93.56 187 TYR A O 1
ATOM 1505 N N . GLY A 1 188 ? 27.937 -2.514 -34.461 1.00 93.88 188 GLY A N 1
ATOM 1506 C CA . GLY A 1 188 ? 29.366 -2.392 -34.163 1.00 93.88 188 GLY A CA 1
ATOM 1507 C C . GLY A 1 188 ? 29.776 -1.015 -33.633 1.00 93.88 188 GLY A C 1
ATOM 1508 O O . GLY A 1 188 ? 30.933 -0.627 -33.777 1.00 93.88 188 GLY A O 1
ATOM 1509 N N . GLU A 1 189 ? 28.846 -0.248 -33.056 1.00 94.25 189 GLU A N 1
ATOM 1510 C CA . GLU A 1 189 ? 29.150 1.070 -32.489 1.00 94.25 189 GLU A CA 1
ATOM 1511 C C . GLU A 1 189 ? 29.889 0.950 -31.146 1.00 94.25 189 GLU A C 1
ATOM 1513 O O . GLU A 1 189 ? 29.343 0.460 -30.160 1.00 94.25 189 GLU A O 1
ATOM 1518 N N . GLU A 1 190 ? 31.127 1.446 -31.080 1.00 89.75 190 GLU A N 1
ATOM 1519 C CA . GLU A 1 190 ? 31.973 1.332 -29.878 1.00 89.75 190 GLU A CA 1
ATOM 1520 C C . GLU A 1 190 ? 31.794 2.485 -28.879 1.00 89.75 190 GLU A C 1
ATOM 1522 O O . GLU A 1 190 ? 32.095 2.350 -27.693 1.00 89.75 190 GLU A O 1
ATOM 1527 N N . SER A 1 191 ? 31.362 3.661 -29.337 1.00 90.94 191 SER A N 1
ATOM 1528 C CA . SER A 1 191 ? 31.206 4.851 -28.484 1.00 90.94 191 SER A CA 1
ATOM 1529 C C . SER A 1 191 ? 30.005 5.709 -28.894 1.00 90.94 191 SER A C 1
ATOM 1531 O O . SER A 1 191 ? 30.173 6.887 -29.230 1.00 90.94 191 SER A O 1
ATOM 1533 N N . PRO A 1 192 ? 28.786 5.134 -28.889 1.00 93.94 192 PRO A N 1
ATOM 1534 C CA . PRO A 1 192 ? 27.570 5.891 -29.144 1.00 93.94 192 PRO A CA 1
ATOM 1535 C C . PRO A 1 192 ? 27.376 7.012 -28.115 1.00 93.94 192 PRO A C 1
ATOM 1537 O O . PRO A 1 192 ? 27.652 6.856 -26.926 1.00 93.94 192 PRO A O 1
ATOM 1540 N N . ARG A 1 193 ? 26.847 8.154 -28.560 1.00 95.94 193 ARG A N 1
ATOM 1541 C CA . ARG A 1 193 ? 26.488 9.280 -27.689 1.00 95.94 193 ARG A CA 1
ATOM 1542 C C . ARG A 1 193 ? 25.003 9.589 -27.794 1.00 95.94 193 ARG A C 1
ATOM 1544 O O . ARG A 1 193 ? 24.531 9.960 -28.866 1.00 95.94 193 ARG A O 1
ATOM 1551 N N . THR A 1 194 ? 24.278 9.526 -26.679 1.00 96.62 194 THR A N 1
ATOM 1552 C CA . THR A 1 194 ? 22.886 9.993 -26.624 1.00 96.62 194 THR A CA 1
ATOM 1553 C C . THR A 1 194 ? 22.828 11.499 -26.893 1.00 96.62 194 THR A C 1
ATOM 1555 O O . THR A 1 194 ? 23.474 12.290 -26.205 1.00 96.62 194 THR A O 1
ATOM 1558 N N . GLU A 1 195 ? 22.065 11.904 -27.908 1.00 95.06 195 GLU A N 1
ATOM 1559 C CA . GLU A 1 195 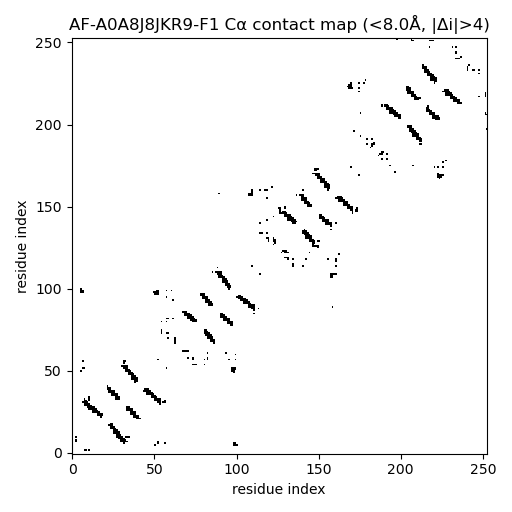? 21.786 13.315 -28.202 1.00 95.06 195 GLU A CA 1
ATOM 1560 C C . GLU A 1 195 ? 20.479 13.781 -27.577 1.00 95.06 195 GLU A C 1
ATOM 1562 O O . GLU A 1 195 ? 20.369 14.925 -27.135 1.00 95.06 195 GLU A O 1
ATOM 1567 N N . ARG A 1 196 ? 19.466 12.913 -27.589 1.00 95.00 196 ARG A N 1
ATOM 1568 C CA . ARG A 1 196 ? 18.136 13.233 -27.083 1.00 95.00 196 ARG A CA 1
ATOM 1569 C C . ARG A 1 196 ? 17.455 11.981 -26.571 1.00 95.00 196 ARG A C 1
ATOM 1571 O O . ARG A 1 196 ? 17.466 10.957 -27.246 1.00 95.00 196 ARG A O 1
ATOM 1578 N N . LEU A 1 197 ? 16.780 12.124 -25.442 1.00 95.25 197 LEU A N 1
ATOM 1579 C CA . LEU A 1 197 ? 15.815 11.167 -24.936 1.00 95.25 197 LEU A CA 1
ATOM 1580 C C . LEU A 1 197 ? 14.537 11.940 -24.594 1.00 95.25 197 LEU A C 1
ATOM 1582 O O . LEU A 1 197 ? 14.586 13.006 -23.983 1.00 95.25 197 LEU A O 1
ATOM 1586 N N . THR A 1 198 ? 13.392 11.480 -25.087 1.00 94.06 198 THR A N 1
ATOM 1587 C CA . THR A 1 198 ? 12.097 12.150 -24.909 1.00 94.06 198 THR A CA 1
ATOM 1588 C C . THR A 1 198 ? 11.079 11.143 -24.411 1.00 94.06 198 THR A C 1
ATOM 1590 O O . THR A 1 198 ? 10.825 10.130 -25.064 1.00 94.06 198 THR A O 1
ATOM 1593 N N . HIS A 1 199 ? 10.531 11.408 -23.227 1.00 92.50 199 HIS A N 1
ATOM 1594 C CA . HIS A 1 199 ? 9.737 10.443 -22.482 1.00 92.50 199 HIS A CA 1
ATOM 1595 C C . HIS A 1 199 ? 8.233 10.685 -22.634 1.00 92.50 199 HIS A C 1
ATOM 1597 O O . HIS A 1 199 ? 7.709 11.716 -22.216 1.00 92.50 199 HIS A O 1
ATOM 1603 N N . TYR A 1 200 ? 7.530 9.678 -23.148 1.00 92.50 200 TYR A N 1
ATOM 1604 C CA . TYR A 1 200 ? 6.080 9.654 -23.327 1.00 92.50 200 TYR A CA 1
ATOM 1605 C C . TYR A 1 200 ? 5.467 8.818 -22.202 1.00 92.50 200 TYR A C 1
ATOM 1607 O O . TYR A 1 200 ? 5.309 7.598 -22.296 1.00 92.50 200 TYR A O 1
ATOM 1615 N N . LYS A 1 201 ? 5.263 9.468 -21.045 1.00 85.31 201 LYS A N 1
ATOM 1616 C CA . LYS A 1 201 ? 4.916 8.792 -19.781 1.00 85.31 201 LYS A CA 1
ATOM 1617 C C . LYS A 1 201 ? 3.562 8.092 -19.830 1.00 85.31 201 LYS A C 1
ATOM 1619 O O . LYS A 1 201 ? 3.430 7.052 -19.188 1.00 85.31 201 LYS A O 1
ATOM 1624 N N . GLU A 1 202 ? 2.575 8.648 -20.516 1.00 87.12 202 GLU A N 1
ATOM 1625 C CA . GLU A 1 202 ? 1.226 8.073 -20.557 1.00 87.12 202 GLU A CA 1
ATOM 1626 C C . GLU A 1 202 ? 1.178 6.861 -21.490 1.00 87.12 202 GLU A C 1
ATOM 1628 O O . GLU A 1 202 ? 0.523 5.862 -21.207 1.00 87.12 202 GLU A O 1
ATOM 1633 N N . GLU A 1 203 ? 1.962 6.911 -22.560 1.00 91.19 203 GLU A N 1
ATOM 1634 C CA . GLU A 1 203 ? 2.018 5.896 -23.600 1.00 91.19 203 GLU A CA 1
ATOM 1635 C C . GLU A 1 203 ? 3.063 4.803 -23.329 1.00 91.19 203 GLU A C 1
ATOM 1637 O O . GLU A 1 203 ? 3.119 3.804 -24.046 1.00 91.19 203 GLU A O 1
ATOM 1642 N N . GLY A 1 204 ? 3.893 4.977 -22.298 1.00 92.88 204 GLY A N 1
ATOM 1643 C CA . GLY A 1 204 ? 4.814 3.956 -21.806 1.00 92.88 204 GLY A CA 1
ATOM 1644 C C . GLY A 1 204 ? 6.063 3.745 -22.661 1.00 92.88 204 GLY A C 1
ATOM 1645 O O . GLY A 1 204 ? 6.663 2.672 -22.579 1.00 92.88 204 GLY A O 1
ATOM 1646 N N . TYR A 1 205 ? 6.495 4.730 -23.450 1.00 96.06 205 TYR A N 1
ATOM 1647 C CA . TYR A 1 205 ? 7.695 4.610 -24.284 1.00 96.06 205 TYR A CA 1
ATOM 1648 C C . TYR A 1 205 ? 8.589 5.856 -24.238 1.00 96.06 205 TYR A C 1
ATOM 1650 O O . TYR A 1 205 ? 8.173 6.937 -23.823 1.00 96.06 205 TYR A O 1
ATOM 1658 N N . VAL A 1 206 ? 9.826 5.707 -24.706 1.00 96.88 206 VAL A N 1
ATOM 1659 C CA . VAL A 1 206 ? 10.737 6.821 -24.997 1.00 96.88 206 VAL A CA 1
ATOM 1660 C C . VAL A 1 206 ? 11.096 6.842 -26.469 1.00 96.88 206 VAL A C 1
ATOM 1662 O O . VAL A 1 206 ? 11.157 5.797 -27.115 1.00 96.88 206 VAL A O 1
ATOM 1665 N N . HIS A 1 207 ? 11.368 8.032 -26.986 1.00 97.88 207 HIS A N 1
ATOM 1666 C CA . HIS A 1 207 ? 12.169 8.197 -28.188 1.00 97.88 207 HIS A CA 1
ATOM 1667 C C . HIS A 1 207 ? 13.603 8.515 -27.788 1.00 97.88 207 HIS A C 1
ATOM 1669 O O . HIS A 1 207 ? 13.828 9.408 -26.973 1.00 97.88 207 HIS A O 1
ATOM 1675 N N . ILE A 1 208 ? 14.565 7.806 -28.369 1.00 97.62 208 ILE A N 1
ATOM 1676 C CA . ILE A 1 208 ? 15.990 8.045 -28.162 1.00 97.62 208 ILE A CA 1
ATOM 1677 C C . ILE A 1 208 ? 16.666 8.332 -29.503 1.00 97.62 208 ILE A C 1
ATOM 1679 O O . ILE A 1 208 ? 16.395 7.670 -30.504 1.00 97.62 208 ILE A O 1
ATOM 1683 N N . LYS A 1 209 ? 17.536 9.342 -29.516 1.00 97.31 209 LYS A N 1
ATOM 1684 C CA . LYS A 1 209 ? 18.428 9.693 -30.620 1.00 97.31 209 LYS A CA 1
ATOM 1685 C C . LYS A 1 209 ? 19.862 9.524 -30.145 1.00 97.31 209 LYS A C 1
ATOM 1687 O O . LYS A 1 209 ? 20.261 10.151 -29.162 1.00 97.31 209 LYS A O 1
ATOM 1692 N N . VAL A 1 210 ? 20.633 8.724 -30.865 1.00 97.25 210 VAL A N 1
ATOM 1693 C CA . VAL A 1 210 ? 22.033 8.430 -30.564 1.00 97.25 210 VAL A CA 1
ATOM 1694 C C . VAL A 1 210 ? 22.895 8.711 -31.785 1.00 97.25 210 VAL A C 1
ATOM 1696 O O . VAL A 1 210 ? 22.535 8.355 -32.905 1.00 97.25 210 VAL A O 1
ATOM 1699 N N . SER A 1 211 ? 24.044 9.332 -31.563 1.00 95.75 211 SER A N 1
ATOM 1700 C CA . SER A 1 211 ? 25.065 9.567 -32.579 1.00 95.75 211 SER A CA 1
ATOM 1701 C C . SER A 1 211 ? 26.153 8.516 -32.479 1.00 95.75 211 SER A C 1
ATOM 1703 O O . SER A 1 211 ? 26.773 8.381 -31.425 1.00 95.75 211 SER A O 1
ATOM 1705 N N . GLY A 1 212 ? 26.371 7.787 -33.570 1.00 92.81 212 GLY A N 1
ATOM 1706 C CA . GLY A 1 212 ? 27.496 6.873 -33.727 1.00 92.81 212 GLY A CA 1
ATOM 1707 C C . GLY A 1 212 ? 28.587 7.450 -34.622 1.00 92.81 212 GLY A C 1
ATOM 1708 O O . GLY A 1 212 ? 28.668 8.662 -34.849 1.00 92.81 212 GLY A O 1
ATOM 1709 N N . SER A 1 213 ? 29.428 6.562 -35.137 1.00 89.25 213 SER A N 1
ATOM 1710 C CA . SER A 1 213 ? 30.621 6.910 -35.912 1.00 89.25 213 SER A CA 1
ATOM 1711 C C . SER A 1 213 ? 30.316 7.581 -37.264 1.00 89.25 213 SER A C 1
ATOM 1713 O O . SER A 1 213 ? 30.925 8.603 -37.597 1.00 89.25 213 SER A O 1
ATOM 1715 N N . ASP A 1 214 ? 29.350 7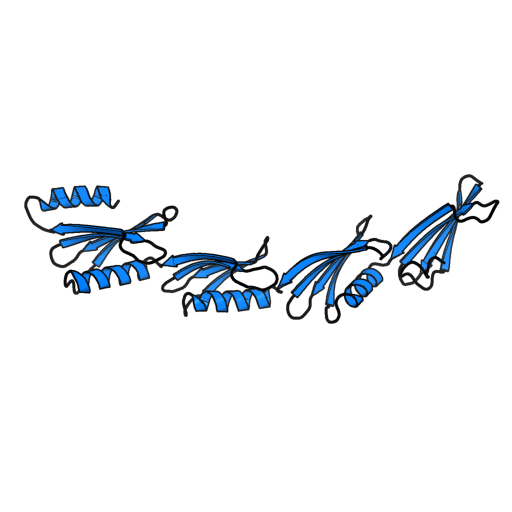.068 -38.034 1.00 89.31 214 ASP A N 1
ATOM 1716 C CA . ASP A 1 214 ? 28.966 7.606 -39.350 1.00 89.31 214 ASP A CA 1
ATOM 1717 C C . ASP A 1 214 ? 27.446 7.781 -39.554 1.00 89.31 214 ASP A C 1
ATOM 1719 O O . ASP A 1 214 ? 27.005 8.323 -40.583 1.00 89.31 214 ASP A O 1
ATOM 1723 N N . ARG A 1 215 ? 26.629 7.396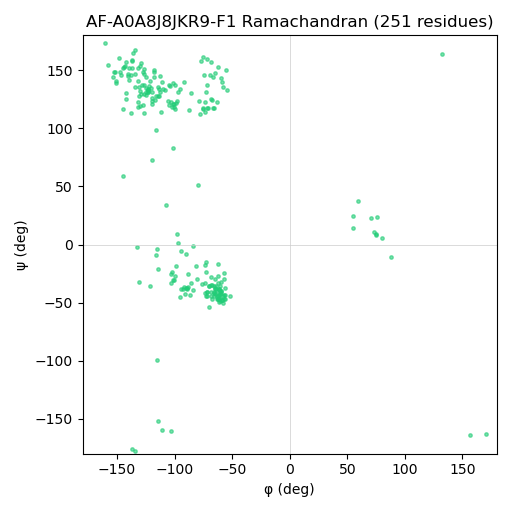 -38.563 1.00 93.75 215 ARG A N 1
ATOM 1724 C CA . ARG A 1 215 ? 25.156 7.452 -38.609 1.00 93.75 215 ARG A CA 1
ATOM 1725 C C . ARG A 1 215 ? 24.551 7.972 -37.305 1.00 93.75 215 ARG A C 1
ATOM 1727 O O . ARG A 1 215 ? 25.149 7.924 -36.235 1.00 93.75 215 ARG A O 1
ATOM 1734 N N . LEU A 1 216 ? 23.326 8.461 -37.431 1.00 95.25 216 LEU A N 1
ATOM 1735 C CA . LEU A 1 216 ? 22.403 8.739 -36.343 1.00 95.25 216 LEU A CA 1
ATOM 1736 C C . LEU A 1 216 ? 21.410 7.586 -36.241 1.00 95.25 216 LEU A C 1
ATOM 1738 O O . LEU A 1 216 ? 20.871 7.142 -37.259 1.00 95.25 216 LEU A O 1
ATOM 1742 N N . TYR A 1 217 ? 21.140 7.168 -35.017 1.00 97.00 217 TYR A N 1
ATOM 1743 C CA . TYR A 1 217 ? 20.228 6.094 -34.666 1.00 97.00 217 TYR A CA 1
ATOM 1744 C C . TYR A 1 217 ? 19.042 6.678 -33.915 1.00 97.00 217 TYR A C 1
ATOM 1746 O O . TYR A 1 217 ? 19.211 7.490 -33.004 1.00 97.00 217 TYR A O 1
ATOM 1754 N N . TYR A 1 218 ? 17.844 6.258 -34.291 1.00 97.69 218 TYR A N 1
ATOM 1755 C CA . TYR A 1 218 ? 16.597 6.681 -33.678 1.00 97.69 218 TYR A CA 1
ATOM 1756 C C . TYR A 1 218 ? 15.823 5.440 -33.279 1.00 97.69 218 TYR A C 1
ATOM 1758 O O . TYR A 1 218 ? 15.601 4.575 -34.123 1.00 97.69 218 TYR A O 1
ATOM 1766 N N . ALA A 1 219 ? 15.365 5.375 -32.036 1.00 97.81 219 ALA A N 1
ATOM 1767 C CA . ALA A 1 219 ? 14.516 4.282 -31.599 1.00 97.81 219 ALA A CA 1
ATOM 1768 C C . ALA A 1 219 ? 13.352 4.756 -30.749 1.00 97.81 219 ALA A C 1
ATOM 1770 O O . ALA A 1 219 ? 13.426 5.755 -30.033 1.00 97.81 219 ALA A O 1
ATOM 1771 N N . ARG A 1 220 ? 12.275 3.976 -30.815 1.00 97.94 220 ARG A N 1
ATOM 1772 C CA . ARG A 1 220 ? 11.187 3.989 -29.846 1.00 97.94 220 ARG A CA 1
ATOM 1773 C C . ARG A 1 220 ? 11.348 2.780 -28.942 1.00 97.94 220 ARG A C 1
ATOM 1775 O O . ARG A 1 220 ? 11.358 1.660 -29.444 1.00 97.94 220 ARG A O 1
ATOM 1782 N N . ILE A 1 221 ? 11.452 2.991 -27.636 1.00 97.94 221 ILE A N 1
ATOM 1783 C CA . ILE A 1 221 ? 11.738 1.930 -26.663 1.00 97.94 221 ILE A CA 1
ATOM 1784 C C . ILE A 1 221 ? 10.629 1.881 -25.618 1.00 97.94 221 ILE A C 1
ATOM 1786 O O . ILE A 1 221 ? 10.249 2.909 -25.061 1.00 97.94 221 ILE A O 1
ATOM 1790 N N . ASP A 1 222 ? 10.103 0.689 -25.355 1.00 97.44 222 ASP A N 1
ATOM 1791 C CA . ASP A 1 222 ? 9.132 0.443 -24.292 1.00 97.44 222 ASP A CA 1
ATOM 1792 C C . ASP A 1 222 ? 9.787 0.637 -22.916 1.00 97.44 222 ASP A C 1
ATOM 1794 O O . ASP A 1 222 ? 10.783 -0.004 -22.584 1.00 97.44 222 ASP A O 1
ATOM 1798 N N . THR A 1 223 ? 9.218 1.512 -22.090 1.00 96.31 223 THR A N 1
ATOM 1799 C CA . THR A 1 223 ? 9.803 1.884 -20.789 1.00 96.31 223 THR A CA 1
ATOM 1800 C C . THR A 1 223 ? 9.659 0.798 -19.733 1.00 96.31 223 THR A C 1
ATOM 1802 O O . THR A 1 223 ? 10.370 0.829 -18.737 1.00 96.31 223 THR A O 1
ATOM 1805 N N . ARG A 1 224 ? 8.763 -0.178 -19.904 1.00 94.56 224 ARG A N 1
ATOM 1806 C CA . ARG A 1 224 ? 8.563 -1.265 -18.932 1.00 94.56 224 ARG A CA 1
ATOM 1807 C C . ARG A 1 224 ? 9.532 -2.412 -19.165 1.00 94.56 224 ARG A C 1
ATOM 1809 O O . ARG A 1 224 ? 9.941 -3.081 -18.217 1.00 94.56 224 ARG A O 1
ATOM 1816 N N . THR A 1 225 ? 9.886 -2.661 -20.415 1.00 94.50 225 THR A N 1
ATOM 1817 C CA . THR A 1 225 ? 10.657 -3.840 -20.822 1.00 94.50 225 THR A CA 1
ATOM 1818 C C . THR A 1 225 ? 12.039 -3.502 -21.363 1.00 94.50 225 THR A C 1
ATOM 1820 O O . THR A 1 225 ? 12.897 -4.378 -21.367 1.00 94.50 225 THR A O 1
ATOM 1823 N N . GLY A 1 226 ? 12.259 -2.268 -21.821 1.00 95.31 226 GLY A N 1
ATOM 1824 C CA . GLY A 1 226 ? 13.460 -1.882 -22.563 1.00 95.31 226 GLY A CA 1
ATOM 1825 C C . GLY A 1 226 ? 13.468 -2.395 -24.004 1.00 95.31 226 GLY A C 1
ATOM 1826 O O . GLY A 1 226 ? 14.478 -2.279 -24.692 1.00 95.31 226 GLY A O 1
ATOM 1827 N N . LYS A 1 227 ? 12.362 -2.977 -24.487 1.00 96.88 227 LYS A N 1
ATOM 1828 C CA . LYS A 1 227 ? 12.276 -3.516 -25.845 1.00 96.88 227 LYS A CA 1
ATOM 1829 C C . LYS A 1 227 ? 12.213 -2.387 -26.871 1.00 96.88 227 LYS A C 1
ATOM 1831 O O . LYS A 1 227 ? 11.373 -1.494 -26.770 1.00 96.88 227 LYS A O 1
ATOM 1836 N N . ILE A 1 228 ? 13.043 -2.482 -27.905 1.00 97.38 228 ILE A N 1
ATOM 1837 C CA . ILE A 1 228 ? 12.990 -1.598 -29.072 1.00 97.38 228 ILE A CA 1
ATOM 1838 C C . ILE A 1 228 ? 11.732 -1.943 -29.882 1.00 97.38 228 ILE A C 1
ATOM 1840 O O . ILE A 1 228 ? 11.557 -3.068 -30.349 1.00 97.38 228 ILE A O 1
ATOM 1844 N N . LEU A 1 229 ? 10.819 -0.981 -29.991 1.00 96.69 229 LEU A N 1
ATOM 1845 C CA . LEU A 1 229 ? 9.542 -1.097 -30.699 1.00 96.69 229 LEU A CA 1
ATOM 1846 C C . LEU A 1 229 ? 9.674 -0.720 -32.174 1.00 96.69 229 LEU A C 1
ATOM 1848 O O . LEU A 1 229 ? 9.020 -1.312 -33.030 1.00 96.69 229 LEU A O 1
ATOM 1852 N N . SER A 1 230 ? 10.504 0.278 -32.466 1.00 96.56 230 SER A N 1
ATOM 1853 C CA . SER A 1 230 ? 10.871 0.666 -33.823 1.00 96.56 230 SER A CA 1
ATOM 1854 C C . SER A 1 230 ? 12.243 1.315 -33.818 1.00 96.56 230 SER A C 1
ATOM 1856 O O . SER A 1 230 ? 12.589 2.000 -32.856 1.00 96.56 230 SER A O 1
ATOM 1858 N N . GLU A 1 231 ? 12.979 1.139 -34.906 1.00 97.00 231 GLU A N 1
ATOM 1859 C CA . GLU A 1 231 ? 14.317 1.688 -35.081 1.00 97.00 231 GLU A CA 1
ATOM 1860 C C . GLU A 1 231 ? 14.489 2.210 -36.511 1.00 97.00 231 GLU A C 1
ATOM 1862 O O . GLU A 1 231 ? 13.979 1.621 -37.465 1.00 97.00 231 GLU A O 1
ATOM 1867 N N . ASP A 1 232 ? 15.191 3.330 -36.659 1.00 96.38 232 ASP A N 1
ATOM 1868 C CA . ASP A 1 232 ? 15.591 3.898 -37.941 1.00 96.38 232 ASP A CA 1
ATOM 1869 C C . ASP A 1 232 ? 16.993 4.516 -37.849 1.00 96.38 232 ASP A C 1
ATOM 1871 O O . ASP A 1 232 ? 17.418 5.007 -36.803 1.00 96.38 232 ASP A O 1
ATOM 1875 N N . THR A 1 233 ? 17.694 4.575 -38.984 1.00 94.69 233 THR A N 1
ATOM 1876 C CA . THR A 1 233 ? 19.035 5.173 -39.071 1.00 94.69 233 THR A CA 1
ATOM 1877 C C . THR A 1 233 ? 19.141 6.216 -40.179 1.00 94.69 233 THR A C 1
ATOM 1879 O O . THR A 1 233 ? 18.507 6.104 -41.237 1.00 94.69 233 THR A O 1
ATOM 1882 N N . ALA A 1 234 ? 19.983 7.232 -39.988 1.00 92.56 234 ALA A N 1
ATOM 1883 C CA . ALA A 1 234 ? 20.319 8.217 -41.015 1.00 92.56 234 ALA A CA 1
ATOM 1884 C C . ALA A 1 234 ? 21.832 8.472 -41.079 1.00 92.56 234 ALA A C 1
ATOM 1886 O O . ALA A 1 234 ? 22.451 8.655 -40.039 1.00 92.56 234 ALA A O 1
ATOM 1887 N N . PRO A 1 235 ? 22.448 8.532 -42.273 1.00 89.94 235 PRO A N 1
ATOM 1888 C CA . PRO A 1 235 ? 23.864 8.872 -42.385 1.00 89.94 235 PRO A CA 1
ATOM 1889 C C . PRO A 1 235 ? 24.116 10.310 -41.914 1.00 89.94 235 PRO A C 1
ATOM 1891 O O . PRO A 1 235 ? 23.271 11.189 -42.108 1.00 89.94 235 PRO A O 1
ATOM 1894 N N . VAL A 1 236 ? 25.291 10.572 -41.337 1.00 86.50 236 VAL A N 1
ATOM 1895 C CA . VAL A 1 236 ? 25.679 11.920 -40.875 1.00 86.50 236 VAL A CA 1
ATOM 1896 C C . VAL A 1 236 ? 26.012 12.843 -42.057 1.00 86.50 236 VAL A C 1
ATOM 1898 O O . VAL A 1 236 ? 25.740 14.043 -42.010 1.00 86.50 236 VAL A O 1
ATOM 1901 N N . LYS A 1 237 ? 26.569 12.296 -43.147 1.00 82.69 237 LYS A N 1
ATOM 1902 C CA . LYS A 1 237 ? 27.004 13.042 -44.344 1.00 82.69 237 LYS A CA 1
ATOM 1903 C C . LYS A 1 237 ? 26.384 12.470 -45.624 1.00 82.69 237 LYS A C 1
ATOM 1905 O O . LYS A 1 237 ? 26.094 11.282 -45.705 1.00 82.69 237 LYS A O 1
ATOM 1910 N N . GLY A 1 238 ? 26.195 13.324 -46.633 1.00 82.44 238 GLY A N 1
ATOM 1911 C CA . GLY A 1 238 ? 25.655 12.958 -47.951 1.00 82.44 238 GLY A CA 1
ATOM 1912 C C . GLY A 1 238 ? 24.540 13.892 -48.434 1.00 82.44 238 GLY A C 1
ATOM 1913 O O . GLY A 1 238 ? 23.960 14.640 -47.649 1.00 82.44 238 GLY A O 1
ATOM 1914 N N . LEU A 1 239 ? 24.228 13.847 -49.734 1.00 74.56 239 LEU A N 1
ATOM 1915 C CA . LEU A 1 239 ? 23.233 14.728 -50.373 1.00 74.56 239 LEU A CA 1
ATOM 1916 C C . LEU A 1 239 ? 21.819 14.554 -49.790 1.00 74.56 239 LEU A C 1
ATOM 1918 O O . LEU A 1 239 ? 21.109 15.533 -49.584 1.00 74.56 239 LEU A O 1
ATOM 1922 N N . THR A 1 240 ? 21.428 13.319 -49.470 1.00 82.19 240 THR A N 1
ATOM 1923 C CA . THR A 1 240 ? 20.108 12.986 -48.904 1.00 82.19 240 THR A CA 1
ATOM 1924 C C . THR A 1 240 ? 20.097 12.909 -47.376 1.00 82.19 240 THR A C 1
ATOM 1926 O O . THR A 1 240 ? 19.025 12.785 -46.783 1.00 82.19 240 THR A O 1
ATOM 1929 N N . ALA A 1 241 ? 21.260 13.030 -46.723 1.00 85.50 241 ALA A N 1
ATOM 1930 C CA . ALA A 1 241 ? 21.408 12.882 -45.275 1.00 85.50 241 ALA A CA 1
ATOM 1931 C C . ALA A 1 241 ? 20.529 13.879 -44.510 1.00 85.50 241 ALA A C 1
ATOM 1933 O O . ALA A 1 241 ? 19.720 13.475 -43.682 1.00 85.50 241 ALA A O 1
ATOM 1934 N N . LYS A 1 242 ? 20.601 15.169 -44.864 1.00 85.06 242 LYS A N 1
ATOM 1935 C CA . LYS A 1 242 ? 19.808 16.227 -44.214 1.00 85.06 242 LYS A CA 1
ATOM 1936 C C . LYS A 1 242 ? 18.300 16.001 -44.333 1.00 85.06 242 LYS A C 1
ATOM 1938 O O . LYS A 1 242 ? 17.572 16.233 -43.377 1.00 85.06 242 LYS A O 1
ATOM 1943 N N . ILE A 1 243 ? 17.833 15.532 -45.493 1.00 87.81 243 ILE A N 1
ATOM 1944 C CA . ILE A 1 243 ? 16.405 15.274 -45.730 1.00 87.81 243 ILE A CA 1
ATOM 1945 C C . ILE A 1 243 ? 15.937 14.104 -44.861 1.00 87.81 243 ILE A C 1
ATOM 1947 O O . ILE A 1 243 ? 14.920 14.216 -44.181 1.00 87.81 243 ILE A O 1
ATOM 1951 N N . LYS A 1 244 ? 16.704 13.006 -44.834 1.00 89.19 244 LYS A N 1
ATOM 1952 C CA . LYS A 1 244 ? 16.371 11.833 -44.018 1.00 89.19 244 LYS A CA 1
ATOM 1953 C C . LYS A 1 244 ? 16.400 12.158 -42.522 1.00 89.19 244 LYS A C 1
ATOM 1955 O O . LYS A 1 244 ? 15.498 11.753 -41.799 1.00 89.19 244 LYS A O 1
ATOM 1960 N N . GLN A 1 245 ? 17.390 12.928 -42.069 1.00 88.94 245 GLN A N 1
ATOM 1961 C CA . GLN A 1 245 ? 17.476 13.386 -40.680 1.00 88.94 245 GLN A CA 1
ATOM 1962 C C . GLN A 1 245 ? 16.243 14.206 -40.282 1.00 88.94 245 GLN A C 1
ATOM 1964 O O . GLN A 1 245 ? 15.616 13.884 -39.281 1.00 88.94 245 GLN A O 1
ATOM 1969 N N . LEU A 1 246 ? 15.825 15.182 -41.098 1.00 89.44 246 LEU A N 1
ATOM 1970 C CA . LEU A 1 246 ? 14.615 15.976 -40.838 1.00 89.44 246 LEU A CA 1
ATOM 1971 C C . LEU A 1 246 ? 13.344 15.113 -40.757 1.00 89.44 246 LEU A C 1
ATOM 1973 O O . LEU A 1 246 ? 12.497 15.340 -39.895 1.00 89.44 246 LEU A O 1
ATOM 1977 N N . GLN A 1 247 ? 13.211 14.108 -41.629 1.00 90.94 247 GLN A N 1
ATOM 1978 C CA . GLN A 1 247 ? 12.080 13.172 -41.592 1.00 90.94 247 GLN A CA 1
ATOM 1979 C C . GLN A 1 247 ? 12.052 12.361 -40.291 1.00 90.94 247 GLN A C 1
ATOM 1981 O O . GLN A 1 247 ? 11.002 12.248 -39.655 1.00 90.94 247 GLN A O 1
ATOM 1986 N N . LEU A 1 248 ? 13.200 11.816 -39.876 1.00 92.06 248 LEU A N 1
ATOM 1987 C CA . LEU A 1 248 ? 13.295 11.023 -38.651 1.00 92.06 248 LEU A CA 1
ATOM 1988 C C . LEU A 1 248 ? 13.146 11.881 -37.393 1.00 92.06 248 LEU A C 1
ATOM 1990 O O . LEU A 1 248 ? 12.496 11.450 -36.447 1.00 92.06 248 LEU A O 1
ATOM 1994 N N . GLU A 1 249 ? 13.650 13.114 -37.389 1.00 89.88 249 GLU A N 1
ATOM 1995 C CA . GLU A 1 249 ? 13.444 14.047 -36.277 1.00 89.88 249 GLU A CA 1
ATOM 1996 C C . GLU A 1 249 ? 11.969 14.399 -36.068 1.00 89.88 249 GLU A C 1
ATOM 1998 O O . GLU A 1 249 ? 11.560 14.590 -34.923 1.00 89.88 249 GLU A O 1
ATOM 2003 N N . GLY A 1 250 ? 11.174 14.446 -37.143 1.00 87.25 250 GLY A N 1
ATOM 2004 C CA . GLY A 1 250 ? 9.722 14.596 -37.063 1.00 87.25 250 GLY A CA 1
ATOM 2005 C C . GLY A 1 250 ? 9.014 13.340 -36.544 1.00 87.25 250 GLY A C 1
ATOM 2006 O O . GLY A 1 250 ? 8.101 13.453 -35.730 1.00 87.25 250 GLY A O 1
ATO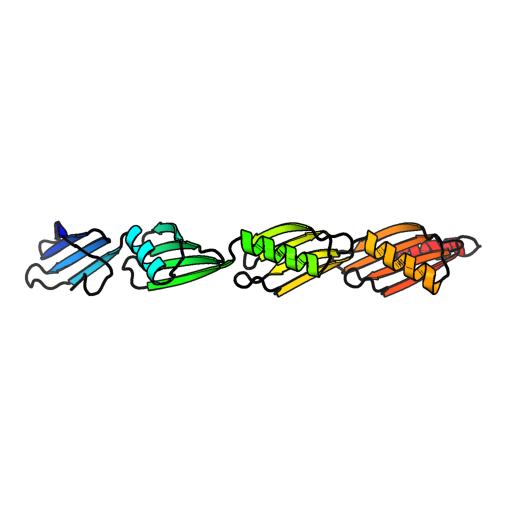M 2007 N N . LYS A 1 251 ? 9.445 12.149 -36.983 1.00 90.62 251 LYS A N 1
ATOM 2008 C CA . LYS A 1 251 ? 8.869 10.857 -36.563 1.00 90.62 251 LYS A CA 1
ATOM 2009 C C . LYS A 1 251 ? 9.162 10.529 -35.093 1.00 90.62 251 LYS A C 1
ATOM 2011 O O . LYS A 1 251 ? 8.280 10.041 -34.395 1.00 90.62 251 LYS A O 1
ATOM 2016 N N . TYR A 1 252 ? 10.382 10.809 -34.638 1.00 89.25 252 TYR A N 1
ATOM 2017 C CA . TYR A 1 252 ? 10.887 10.505 -33.293 1.00 89.25 252 TYR A CA 1
ATOM 2018 C C . TYR A 1 252 ? 11.021 11.762 -32.429 1.00 89.25 252 TYR A C 1
ATOM 2020 O O . TYR A 1 252 ? 11.975 11.894 -31.653 1.00 89.25 252 TYR A O 1
ATOM 2028 N N . LYS A 1 253 ? 10.117 12.727 -32.624 1.00 83.44 253 LYS A N 1
ATOM 2029 C CA . LYS A 1 253 ? 10.069 13.941 -31.808 1.00 83.44 253 LYS A CA 1
ATOM 2030 C C . LYS A 1 253 ? 9.809 13.615 -30.345 1.00 83.44 253 LYS A C 1
ATOM 2032 O O . LYS A 1 253 ? 9.203 12.552 -30.078 1.00 83.44 253 LYS A O 1
#

Sequence (253 aa):
MIEANFPVSELSMHSYRVVEHKYLKIELQGKDGRATVKIDGATGDILDYYVEISEKRAGELVLEKYPGFKITSVMGNEDEYAVEAEDETHSVKVRLSKDGKLLEEVDRALRRSLAERLAEEKAKEIDPEARVESVELRNNWTVEFSGVARVGRLVLDRATGEVIDKDVRMTERALEEVYHRHLGEEYGEESPRTERLTHYKEEGYVHIKVSGSDRLYYARIDTRTGKILSEDTAPVKGLTAKIKQLQLEGKYK

Nearest PDB structures (foldseek):
  4exr-assembly1_A-2  TM=3.688E-01  e=5.233E-04  Clostridioides difficile 630
  5o3x-assembly1_A  TM=2.024E-01  e=1.284E-04  Gypsophila vaccaria
  5o3w-assembly1_A  TM=1.960E-01  e=2.276E-04  Gypsophila vaccaria
  8vl3-assembly1_A  TM=5.038E-01  e=1.602E-01  synthetic construct
  7ui9-assembly1_a  TM=3.862E-01  e=1.003E-01  Saccharomyces cerevisiae S288C

Radius of gyration: 34.2 Å; Cα contacts (8 Å, |Δi|>4): 530; chains: 1; bounding box: 80×27×93 Å

Mean predicted aligned error: 7.3 Å